Protein AF-A0A0Q1E4W3-F1 (afdb_monomer)

Solvent-accessible surface area (backbone atoms only — not comparable to full-atom values): 12754 Å² total; per-residue (Å²): 128,84,78,74,52,60,48,78,74,34,59,32,46,32,46,51,49,52,46,39,33,29,54,51,50,17,41,62,52,30,72,69,39,53,69,59,52,50,59,73,72,44,50,77,66,53,50,51,51,53,59,48,51,59,64,36,67,68,52,47,48,50,54,30,71,54,40,41,35,47,44,54,44,49,50,53,42,50,41,68,75,41,67,52,49,61,46,22,78,73,31,70,71,46,34,53,51,48,50,52,48,34,30,52,55,19,30,51,39,26,37,43,70,70,72,47,84,77,87,62,56,45,68,56,31,48,51,36,40,53,49,36,54,53,23,53,64,51,43,41,46,53,12,51,53,39,39,70,47,93,65,66,94,56,51,76,58,62,59,70,65,68,72,92,66,83,71,54,71,61,55,30,37,26,51,22,10,48,50,51,26,54,54,49,54,67,60,44,54,60,51,53,53,52,40,50,55,50,25,54,58,33,41,56,50,53,51,55,50,51,52,50,55,48,52,52,50,50,58,48,51,72,67,53,68,54,70,78,82,72,49,91,72,80,90,129

Sequence (236 aa):
MPRPTAAHALFSAYIVQVLGLFMITPVLLACGRPVELVRSVASDRLRRIGGRLTRVRLLRGAVSPIVGALLVPVVTPLVVFTGISGASLRSEPIYHALQVALLALGFLVAVPLIEGSAQVTGIAAAAALFIGFLALLLDSLPGGVLTFRTHLLAPVRYLALHRSWGPSPLTDQHTAGAILWSVGEVADLPFVAVLMVRWMRVDEREAREADRLLDEAEGGATRMRPWWETDPRPPR

Mean predicted aligned error: 9.87 Å

pLDDT: mean 81.03, std 11.83, range [45.28, 95.81]

Structure (mmCIF, N/CA/C/O backbone):
data_AF-A0A0Q1E4W3-F1
#
_entry.id   AF-A0A0Q1E4W3-F1
#
loop_
_atom_site.group_PDB
_atom_site.id
_atom_site.type_symbol
_atom_site.lab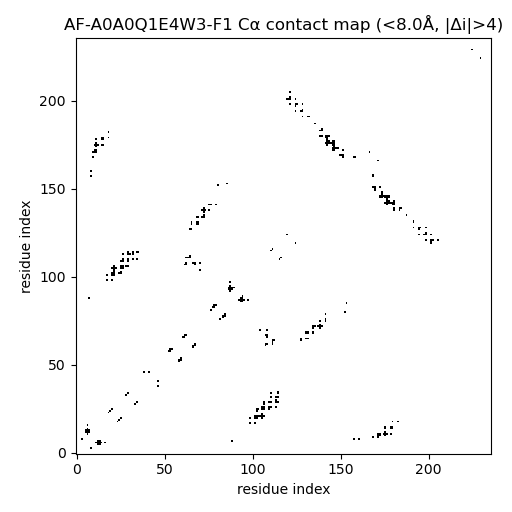el_atom_id
_atom_site.label_alt_id
_atom_site.label_comp_id
_atom_site.label_asym_id
_atom_site.label_entity_id
_atom_site.label_seq_id
_atom_site.pdbx_PDB_ins_code
_atom_site.Cartn_x
_atom_site.Cartn_y
_atom_site.Cartn_z
_atom_site.occupancy
_atom_site.B_iso_or_equiv
_atom_site.auth_seq_id
_atom_site.auth_comp_id
_atom_site.auth_asym_id
_atom_site.auth_atom_id
_atom_site.pdbx_PDB_model_num
ATOM 1 N N . MET A 1 1 ? 10.836 -18.957 -28.246 1.00 45.28 1 MET A N 1
ATOM 2 C CA . MET A 1 1 ? 10.882 -18.196 -26.978 1.00 45.28 1 MET A CA 1
ATOM 3 C C . MET A 1 1 ? 9.458 -17.871 -26.557 1.00 45.28 1 MET A C 1
ATOM 5 O O . MET A 1 1 ? 8.699 -17.457 -27.431 1.00 45.28 1 MET A O 1
ATOM 9 N N . PRO A 1 2 ? 9.067 -18.086 -25.289 1.00 51.12 2 PRO A N 1
ATOM 10 C CA . PRO A 1 2 ? 7.775 -17.613 -24.799 1.00 51.12 2 PRO A CA 1
ATOM 11 C C . PRO A 1 2 ? 7.696 -16.095 -24.990 1.00 51.12 2 PRO A C 1
ATOM 13 O O . PRO A 1 2 ? 8.682 -15.387 -24.778 1.00 51.12 2 PRO A O 1
ATOM 16 N N . ARG A 1 3 ? 6.550 -15.599 -25.468 1.00 60.06 3 ARG A N 1
ATOM 17 C CA . ARG A 1 3 ? 6.345 -14.157 -25.642 1.00 60.06 3 ARG A CA 1
ATOM 18 C C . ARG A 1 3 ? 6.462 -13.490 -24.267 1.00 60.06 3 ARG A C 1
ATOM 20 O O . ARG A 1 3 ? 5.822 -13.981 -23.336 1.00 60.06 3 ARG A O 1
ATOM 27 N N . PRO A 1 4 ? 7.248 -12.410 -24.120 1.00 64.88 4 PRO A N 1
ATOM 28 C CA . PRO A 1 4 ? 7.277 -11.673 -22.866 1.00 64.88 4 PRO A CA 1
ATOM 29 C C . PRO A 1 4 ? 5.852 -11.224 -22.537 1.00 64.88 4 PRO A C 1
ATOM 31 O O . PRO A 1 4 ? 5.136 -10.715 -23.403 1.00 64.88 4 PRO A O 1
ATOM 34 N N . THR A 1 5 ? 5.426 -11.451 -21.296 1.00 77.81 5 THR A N 1
ATOM 35 C CA . THR A 1 5 ? 4.146 -10.937 -20.802 1.00 77.81 5 THR A CA 1
ATOM 36 C C . THR A 1 5 ? 4.141 -9.411 -20.904 1.00 77.81 5 THR A C 1
ATOM 38 O O . THR A 1 5 ? 5.199 -8.775 -20.911 1.00 77.81 5 THR A O 1
ATOM 41 N N . ALA A 1 6 ? 2.957 -8.794 -20.972 1.00 78.19 6 ALA A N 1
ATOM 42 C CA . ALA A 1 6 ? 2.848 -7.337 -21.079 1.00 78.19 6 ALA A CA 1
ATOM 43 C C . ALA A 1 6 ? 3.642 -6.614 -19.971 1.00 78.19 6 ALA A C 1
ATOM 45 O O . ALA A 1 6 ? 4.324 -5.638 -20.259 1.00 78.19 6 ALA A O 1
ATOM 46 N N . ALA A 1 7 ? 3.652 -7.157 -18.748 1.00 77.12 7 ALA A N 1
ATOM 47 C CA . ALA A 1 7 ? 4.421 -6.638 -17.614 1.00 77.12 7 ALA A CA 1
ATOM 48 C C . ALA A 1 7 ? 5.951 -6.738 -17.779 1.00 77.12 7 ALA A C 1
ATOM 50 O O . ALA A 1 7 ? 6.692 -5.989 -17.151 1.00 77.12 7 ALA A O 1
ATOM 51 N N . HIS A 1 8 ? 6.458 -7.643 -18.618 1.00 78.94 8 HIS A N 1
ATOM 52 C CA . HIS A 1 8 ? 7.887 -7.702 -18.937 1.00 78.94 8 HIS A CA 1
ATOM 53 C C . HIS A 1 8 ? 8.287 -6.773 -20.086 1.00 78.94 8 HIS A C 1
ATOM 55 O O . HIS A 1 8 ? 9.476 -6.461 -20.208 1.00 78.94 8 HIS A O 1
ATOM 61 N N . ALA A 1 9 ? 7.315 -6.341 -20.899 1.00 80.81 9 ALA A N 1
ATOM 62 C CA . ALA A 1 9 ? 7.519 -5.517 -22.089 1.00 80.81 9 ALA A CA 1
ATOM 63 C C . ALA A 1 9 ? 7.240 -4.020 -21.864 1.00 80.81 9 ALA A C 1
ATOM 65 O O . ALA A 1 9 ? 7.953 -3.181 -22.417 1.00 80.81 9 ALA A O 1
ATOM 66 N N . LEU A 1 10 ? 6.227 -3.694 -21.058 1.00 87.06 10 LEU A N 1
ATOM 67 C CA . LEU A 1 10 ? 5.796 -2.335 -20.738 1.00 87.06 10 LEU A CA 1
ATOM 68 C C . LEU A 1 10 ? 5.901 -2.097 -19.231 1.00 87.06 10 LEU A C 1
ATOM 70 O O . LEU A 1 10 ? 5.404 -2.880 -18.418 1.00 87.06 10 LEU A O 1
ATOM 74 N N . PHE A 1 11 ? 6.525 -0.986 -18.860 1.00 88.94 11 PHE A N 1
ATOM 75 C CA . PHE A 1 11 ? 6.635 -0.564 -17.475 1.00 88.94 11 PHE A CA 1
ATOM 76 C C . PHE A 1 11 ? 5.281 -0.154 -16.897 1.00 88.94 11 PHE A C 1
ATOM 78 O O . PHE A 1 11 ? 5.001 -0.455 -15.740 1.00 88.94 11 PHE A O 1
ATOM 85 N N . SER A 1 12 ? 4.407 0.449 -17.705 1.00 91.38 12 SER A N 1
ATOM 86 C CA . SER A 1 12 ? 3.024 0.737 -17.304 1.00 91.38 12 SER A CA 1
ATOM 87 C C . SER A 1 12 ? 2.276 -0.533 -16.891 1.00 91.38 12 SER A C 1
ATOM 89 O O . SER A 1 12 ? 1.681 -0.577 -15.816 1.00 91.38 12 SER A O 1
ATOM 91 N N . ALA A 1 13 ? 2.386 -1.609 -17.674 1.00 91.94 13 ALA A N 1
ATOM 92 C CA . ALA A 1 13 ? 1.787 -2.902 -17.345 1.00 91.94 13 ALA A CA 1
ATOM 93 C C . ALA A 1 13 ? 2.400 -3.533 -16.082 1.00 91.94 13 ALA A C 1
ATOM 95 O O . ALA A 1 13 ? 1.678 -4.130 -15.282 1.00 91.94 13 ALA A O 1
ATOM 96 N N . TYR A 1 14 ? 3.713 -3.379 -15.872 1.00 91.00 14 TYR A N 1
ATOM 97 C CA . TYR A 1 14 ? 4.368 -3.807 -14.634 1.00 91.00 14 TYR A CA 1
ATOM 98 C C . TYR A 1 14 ? 3.815 -3.064 -13.412 1.00 91.00 14 TYR A C 1
ATOM 100 O O . TYR A 1 14 ? 3.468 -3.696 -12.417 1.00 91.00 14 TYR A O 1
ATOM 108 N N . ILE A 1 15 ? 3.680 -1.738 -13.492 1.00 92.88 15 ILE A N 1
ATOM 109 C CA . ILE A 1 15 ? 3.112 -0.925 -12.411 1.00 92.88 15 ILE A CA 1
ATOM 110 C C . ILE A 1 15 ? 1.655 -1.303 -12.137 1.00 92.88 15 ILE A C 1
ATOM 112 O O . ILE A 1 15 ? 1.297 -1.498 -10.979 1.00 92.88 15 ILE A O 1
ATOM 116 N N . VAL A 1 16 ? 0.836 -1.501 -13.174 1.00 93.81 16 VAL A N 1
ATOM 117 C CA . VAL A 1 16 ? -0.546 -1.990 -13.014 1.00 93.81 16 VAL A CA 1
ATOM 118 C C . VAL A 1 16 ? -0.575 -3.319 -12.264 1.00 93.81 16 VAL A C 1
ATOM 120 O O . VAL A 1 16 ? -1.400 -3.505 -11.375 1.00 93.81 16 VAL A O 1
ATOM 123 N N . GLN A 1 17 ? 0.336 -4.241 -12.578 1.00 93.81 17 GLN A N 1
ATOM 124 C CA . GLN A 1 17 ? 0.417 -5.517 -11.878 1.00 93.81 17 GLN A CA 1
ATOM 125 C C . GLN A 1 17 ? 0.843 -5.356 -10.414 1.00 93.81 17 GLN A C 1
ATOM 127 O O . GLN A 1 17 ? 0.252 -5.992 -9.541 1.00 93.81 17 GLN A O 1
ATOM 132 N N . VAL A 1 18 ? 1.850 -4.521 -10.141 1.00 92.69 18 VAL A N 1
ATOM 133 C CA . VAL A 1 18 ? 2.303 -4.220 -8.775 1.00 92.69 18 VAL A CA 1
ATOM 134 C C . VAL A 1 18 ? 1.144 -3.662 -7.951 1.00 92.69 18 VAL A C 1
ATOM 136 O O . VAL A 1 18 ? 0.857 -4.190 -6.880 1.00 92.69 18 VAL A O 1
ATOM 139 N N . LEU A 1 19 ? 0.422 -2.671 -8.479 1.00 92.38 19 LEU A N 1
ATOM 140 C CA . LEU A 1 19 ? -0.739 -2.064 -7.823 1.00 92.38 19 LEU A CA 1
ATOM 141 C C . LEU A 1 19 ? -1.903 -3.041 -7.663 1.00 92.38 19 LEU A C 1
ATOM 143 O O . LEU A 1 19 ? -2.515 -3.121 -6.599 1.00 92.38 19 LEU A O 1
ATOM 147 N N . GLY A 1 20 ? -2.184 -3.834 -8.695 1.00 93.50 20 GLY A N 1
ATOM 148 C CA . GLY A 1 20 ? -3.230 -4.848 -8.657 1.00 93.50 20 GLY A CA 1
ATOM 149 C C . GLY A 1 20 ? -2.978 -5.900 -7.578 1.00 93.50 20 GLY A C 1
ATOM 150 O O . GLY A 1 20 ? -3.907 -6.284 -6.869 1.00 93.50 20 GLY A O 1
ATOM 151 N N . LEU A 1 21 ? -1.730 -6.342 -7.408 1.00 93.81 21 LEU A N 1
ATOM 152 C CA . LEU A 1 21 ? -1.355 -7.319 -6.382 1.00 93.81 21 LEU A CA 1
ATOM 153 C C . LEU A 1 21 ? -1.244 -6.712 -4.985 1.00 93.81 21 LEU A C 1
ATOM 155 O O . LEU A 1 21 ? -1.540 -7.401 -4.015 1.00 93.81 21 LEU A O 1
ATOM 159 N N . PHE A 1 22 ? -0.819 -5.456 -4.877 1.00 91.62 22 PHE A N 1
ATOM 160 C CA . PHE A 1 22 ? -0.583 -4.815 -3.588 1.00 91.62 22 PHE A CA 1
ATOM 161 C C . PHE A 1 22 ? -1.831 -4.152 -2.993 1.00 91.62 22 PHE A C 1
ATOM 163 O O . PHE A 1 22 ? -1.971 -4.124 -1.776 1.00 91.62 22 PHE A O 1
ATOM 170 N N . MET A 1 23 ? -2.754 -3.654 -3.820 1.00 88.25 23 MET A N 1
ATOM 171 C CA . MET A 1 23 ? -3.917 -2.890 -3.347 1.00 88.25 23 MET A CA 1
ATOM 172 C C . MET A 1 23 ? -5.247 -3.566 -3.671 1.00 88.25 23 MET A C 1
ATOM 174 O O . MET A 1 23 ? -6.077 -3.753 -2.786 1.00 88.25 23 MET A O 1
ATOM 178 N N . ILE A 1 24 ? -5.456 -3.980 -4.922 1.00 90.44 24 ILE A N 1
ATOM 179 C CA . ILE A 1 24 ? -6.776 -4.452 -5.372 1.00 90.44 24 ILE A CA 1
ATOM 180 C C . ILE A 1 24 ? -7.047 -5.882 -4.891 1.00 90.44 24 ILE A C 1
ATOM 182 O O . ILE A 1 24 ? -8.024 -6.150 -4.193 1.00 90.44 24 ILE A O 1
ATOM 186 N N . THR A 1 25 ? -6.162 -6.812 -5.246 1.00 94.25 25 THR A N 1
ATOM 187 C CA . THR A 1 25 ? -6.312 -8.244 -4.949 1.00 94.25 25 THR A CA 1
ATOM 188 C C . THR A 1 25 ? -6.464 -8.523 -3.450 1.00 94.25 25 THR A C 1
ATOM 190 O O . THR A 1 25 ? -7.379 -9.260 -3.081 1.00 94.25 25 THR A O 1
ATOM 193 N N . PRO A 1 26 ? -5.645 -7.941 -2.554 1.00 91.62 26 PRO A N 1
ATOM 194 C CA . PRO A 1 26 ? -5.757 -8.226 -1.131 1.00 91.62 26 PRO A CA 1
ATOM 195 C C . PRO A 1 26 ? -7.057 -7.719 -0.508 1.00 91.62 26 PRO A C 1
ATOM 197 O O . PRO A 1 26 ? -7.607 -8.404 0.349 1.00 91.62 26 PRO A O 1
ATOM 200 N N . VAL A 1 27 ? -7.569 -6.564 -0.949 1.00 88.31 27 VAL A N 1
ATOM 201 C CA . VAL A 1 27 ? -8.868 -6.031 -0.504 1.00 88.31 27 VAL A CA 1
ATOM 202 C C . VAL A 1 27 ? -9.993 -6.979 -0.908 1.00 88.31 27 VAL A C 1
ATOM 204 O O . VAL A 1 27 ? -10.786 -7.375 -0.056 1.00 88.31 27 VAL A O 1
ATOM 207 N N . LEU A 1 28 ? -10.013 -7.428 -2.167 1.00 91.44 28 LEU A N 1
ATOM 208 C CA . LEU A 1 28 ? -11.004 -8.399 -2.647 1.00 91.44 28 LEU A CA 1
ATOM 209 C C . LEU A 1 28 ? -10.940 -9.724 -1.873 1.00 91.44 28 LEU A C 1
ATOM 211 O O . LEU A 1 28 ? -11.977 -10.283 -1.520 1.00 91.44 28 LEU A O 1
ATOM 215 N N . LEU A 1 29 ? -9.734 -10.211 -1.565 1.00 92.00 29 LEU A N 1
ATOM 216 C CA . LEU A 1 29 ? -9.551 -11.412 -0.748 1.00 92.00 29 LEU A CA 1
ATOM 217 C C . LEU A 1 29 ? -10.032 -11.206 0.693 1.00 92.00 29 LEU A C 1
ATOM 219 O O . LEU A 1 29 ? -10.691 -12.082 1.248 1.00 92.00 29 LEU A O 1
ATOM 223 N N . ALA A 1 30 ? -9.733 -10.056 1.296 1.00 88.56 30 ALA A N 1
ATOM 224 C CA . ALA A 1 30 ? -10.147 -9.725 2.655 1.00 88.56 30 ALA A CA 1
ATOM 225 C C . ALA A 1 30 ? -11.671 -9.531 2.780 1.00 88.56 30 ALA A C 1
ATOM 227 O O . ALA A 1 30 ? -12.237 -9.847 3.825 1.00 88.56 30 ALA A O 1
ATOM 228 N N . CYS A 1 31 ? -12.372 -9.116 1.717 1.00 88.69 31 CYS A N 1
ATOM 229 C CA . CYS A 1 31 ? -13.842 -9.098 1.687 1.00 88.69 31 CYS A CA 1
ATOM 230 C C . CYS A 1 31 ? -14.466 -10.486 1.903 1.00 88.69 31 CYS A C 1
ATOM 232 O O . CYS A 1 31 ? -15.563 -10.577 2.450 1.00 88.69 31 CYS A O 1
ATOM 234 N N . GLY A 1 32 ? -13.767 -11.568 1.542 1.00 88.81 32 GLY A N 1
ATOM 235 C CA . GLY A 1 32 ? -14.182 -12.942 1.849 1.00 88.81 32 GLY A CA 1
ATOM 236 C C . GLY A 1 32 ? -14.070 -13.322 3.331 1.00 88.81 32 GLY A C 1
ATOM 237 O O . GLY A 1 32 ? -14.363 -14.460 3.690 1.00 88.81 32 GLY A O 1
ATOM 238 N N . ARG A 1 33 ? -13.611 -12.392 4.180 1.00 86.69 33 ARG A N 1
ATOM 239 C CA . ARG A 1 33 ? -13.340 -12.556 5.616 1.00 86.69 33 ARG A CA 1
ATOM 240 C C . ARG A 1 33 ? -12.570 -13.850 5.947 1.00 86.69 33 ARG A C 1
ATOM 242 O O . ARG A 1 33 ? -12.969 -14.612 6.835 1.00 86.69 33 ARG A O 1
ATOM 249 N N . PRO A 1 34 ? -11.484 -14.159 5.211 1.00 85.31 34 PRO A N 1
ATOM 250 C CA . PRO A 1 34 ? -10.777 -15.431 5.323 1.00 85.31 34 PRO A CA 1
ATOM 251 C C . PRO A 1 34 ? -10.175 -15.660 6.711 1.00 85.31 34 PRO A C 1
ATOM 253 O O . PRO A 1 34 ? -10.074 -16.810 7.142 1.00 85.31 34 PRO A O 1
ATOM 256 N N . VAL A 1 35 ? -9.772 -14.606 7.432 1.00 82.25 35 VAL A N 1
ATOM 257 C CA . VAL A 1 35 ? -9.176 -14.778 8.764 1.00 82.25 35 VAL A CA 1
ATOM 258 C C . VAL A 1 35 ? -10.243 -15.187 9.775 1.00 82.25 35 VAL A C 1
ATOM 260 O O . VAL A 1 35 ? -10.003 -16.083 10.589 1.00 82.25 35 VAL A O 1
ATOM 263 N N . GLU A 1 36 ? -11.434 -14.604 9.704 1.00 81.25 36 GLU A N 1
ATOM 264 C CA . GLU A 1 36 ? -12.592 -15.036 10.480 1.00 81.25 36 GLU A CA 1
ATOM 265 C C . GLU A 1 36 ? -13.039 -16.458 10.119 1.00 81.25 36 GLU A C 1
ATOM 267 O O . GLU A 1 36 ? -13.254 -17.270 11.023 1.00 81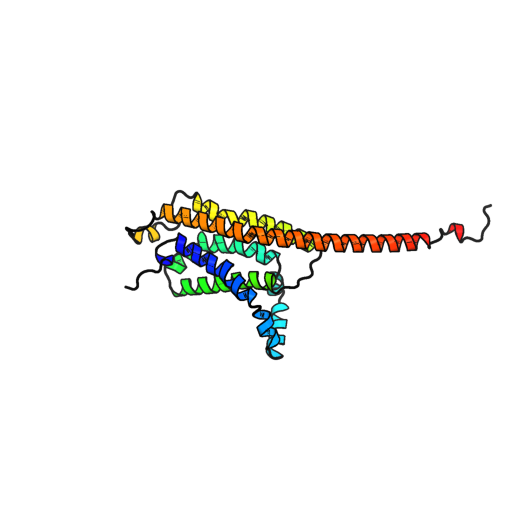.25 36 GLU A O 1
ATOM 272 N N . LEU A 1 37 ? -13.072 -16.807 8.825 1.00 84.25 37 LEU A N 1
ATOM 273 C CA . LEU A 1 37 ? -13.384 -18.166 8.374 1.00 84.25 37 LEU A CA 1
ATOM 274 C C . LEU A 1 37 ? -12.409 -19.178 8.983 1.00 84.25 37 LEU A C 1
ATOM 276 O O . LEU A 1 37 ? -12.837 -20.134 9.630 1.00 84.25 37 LEU A O 1
ATOM 280 N N . VAL A 1 38 ? -11.101 -18.934 8.864 1.00 83.94 38 VAL A N 1
ATOM 281 C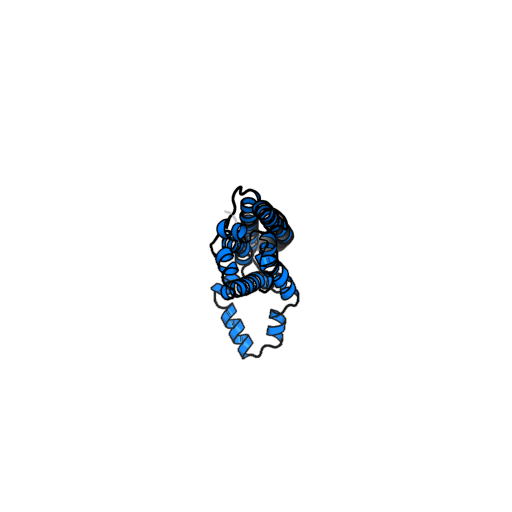 CA . VAL A 1 38 ? -10.068 -19.794 9.460 1.00 83.94 38 VAL A CA 1
ATOM 282 C C . VAL A 1 38 ? -10.239 -19.877 10.974 1.00 83.94 38 VAL A C 1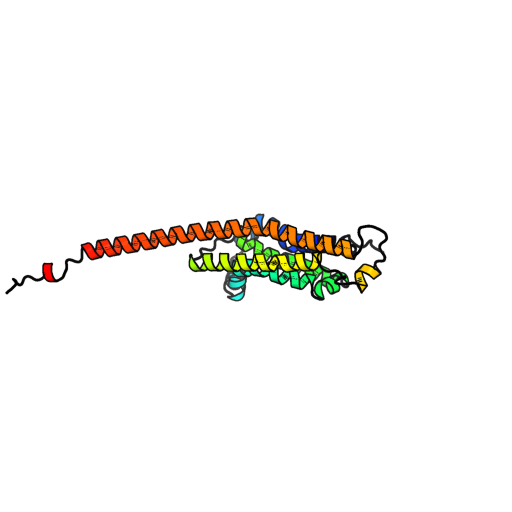
ATOM 284 O O . VAL A 1 38 ? -10.129 -20.965 11.530 1.00 83.94 38 VAL A O 1
ATOM 287 N N . ARG A 1 39 ? -10.551 -18.773 11.665 1.00 78.38 39 ARG A N 1
ATOM 288 C CA . ARG A 1 39 ? -10.799 -18.783 13.120 1.00 78.38 39 ARG A CA 1
ATOM 289 C C . ARG A 1 39 ? -12.029 -19.602 13.512 1.00 78.38 39 ARG A C 1
ATOM 291 O O . ARG A 1 39 ? -11.995 -20.227 14.574 1.00 78.38 39 ARG A O 1
ATOM 298 N N . SER A 1 40 ? -13.072 -19.612 12.682 1.00 81.25 40 SER A N 1
ATOM 299 C CA . SER A 1 40 ? -14.309 -20.359 12.937 1.00 81.25 40 SER A CA 1
ATOM 300 C C . SER A 1 40 ? -14.101 -21.878 12.879 1.00 81.25 40 SER A C 1
ATOM 302 O O . SER A 1 40 ? -14.654 -22.601 13.705 1.00 81.25 40 SER A O 1
ATOM 304 N N . VAL A 1 41 ? -13.229 -22.355 11.980 1.00 85.38 41 VAL A N 1
ATOM 305 C CA . VAL A 1 41 ? -12.915 -23.788 11.808 1.00 85.38 41 VAL A CA 1
ATOM 306 C C . VAL A 1 41 ? -11.616 -24.225 12.498 1.00 85.38 41 VAL A C 1
ATOM 308 O O . VAL A 1 41 ? -11.307 -25.415 12.557 1.00 85.38 41 VAL A O 1
ATOM 311 N N . ALA A 1 42 ? -10.826 -23.285 13.026 1.00 80.19 42 ALA A N 1
ATOM 312 C CA . ALA A 1 42 ? -9.542 -23.578 13.650 1.00 80.19 42 ALA A CA 1
ATOM 313 C C . ALA A 1 42 ? -9.701 -24.428 14.917 1.00 80.19 42 ALA A C 1
ATOM 315 O O . ALA A 1 42 ? -10.402 -24.061 15.861 1.00 80.19 42 ALA A O 1
ATOM 316 N N . SER A 1 43 ? -8.939 -25.521 14.982 1.00 77.19 43 SER A N 1
ATOM 317 C CA . SER A 1 43 ? -8.764 -26.307 16.204 1.00 77.19 43 SER A CA 1
ATOM 318 C C . SER A 1 43 ? -8.112 -25.482 17.324 1.00 77.19 43 SER A C 1
ATOM 320 O O . SER A 1 43 ? -7.418 -24.489 17.078 1.00 77.19 43 SER A O 1
ATOM 322 N N . ASP A 1 44 ? -8.243 -25.925 18.578 1.00 74.12 44 ASP A N 1
ATOM 323 C CA . ASP A 1 44 ? -7.679 -25.224 19.747 1.00 74.12 44 ASP A CA 1
ATOM 324 C C . ASP A 1 44 ? -6.157 -25.043 19.693 1.00 74.12 44 ASP A C 1
ATOM 326 O O . ASP A 1 44 ? -5.589 -24.178 20.367 1.00 74.12 44 ASP A O 1
ATOM 330 N N . ARG A 1 45 ? -5.463 -25.850 18.884 1.00 69.81 45 ARG A N 1
ATOM 331 C CA . ARG A 1 45 ? -4.030 -25.688 18.616 1.00 69.81 45 ARG A CA 1
ATOM 332 C C . ARG A 1 45 ? -3.772 -24.502 17.680 1.00 69.81 45 ARG A C 1
ATOM 334 O O . ARG A 1 45 ? -2.922 -23.674 18.003 1.00 69.81 45 ARG A O 1
ATOM 341 N N . LEU A 1 46 ? -4.522 -24.371 16.581 1.00 65.69 46 LEU A N 1
ATOM 342 C CA . LEU A 1 46 ? -4.404 -23.227 15.669 1.00 65.69 46 LEU A CA 1
ATOM 343 C C . LEU A 1 46 ? -4.838 -21.920 16.342 1.00 65.69 46 LEU A C 1
ATOM 345 O O . LEU A 1 46 ? -4.143 -20.916 16.202 1.00 65.69 46 LEU A O 1
ATOM 349 N N . ARG A 1 47 ? -5.911 -21.937 17.146 1.00 66.94 47 ARG A N 1
ATOM 350 C CA . ARG A 1 47 ? -6.326 -20.767 17.944 1.00 66.94 47 ARG A CA 1
ATOM 351 C C . ARG A 1 47 ? -5.230 -20.302 18.905 1.00 66.94 47 ARG A C 1
ATOM 353 O O . ARG A 1 47 ? -4.980 -19.103 19.016 1.00 66.94 47 ARG A O 1
ATOM 360 N N . ARG A 1 48 ? -4.514 -21.231 19.554 1.00 62.78 48 ARG A N 1
ATOM 361 C CA . ARG A 1 48 ? -3.378 -20.904 20.438 1.00 62.78 48 ARG A CA 1
ATOM 362 C C . ARG A 1 48 ? -2.166 -20.352 19.691 1.00 62.78 48 ARG A C 1
ATOM 364 O O . ARG A 1 48 ? -1.527 -19.436 20.204 1.00 62.78 48 ARG A O 1
ATOM 371 N N . ILE A 1 49 ? -1.849 -20.880 18.508 1.00 65.12 49 ILE A N 1
ATOM 372 C CA . ILE A 1 49 ? -0.751 -20.372 17.669 1.00 65.12 49 ILE A CA 1
ATOM 373 C C . ILE A 1 49 ? -1.096 -18.972 17.147 1.00 65.12 49 ILE A C 1
ATOM 375 O O . ILE A 1 49 ? -0.312 -18.044 17.340 1.00 65.12 49 ILE A O 1
ATOM 379 N N . GLY A 1 50 ? -2.301 -18.787 16.601 1.00 61.44 50 GLY A N 1
ATOM 380 C CA . GLY A 1 50 ? -2.801 -17.485 16.155 1.00 61.44 50 GLY A CA 1
ATOM 381 C C . GLY A 1 50 ? -2.827 -16.453 17.284 1.00 61.44 50 GLY A C 1
ATOM 382 O O . GLY A 1 50 ? -2.330 -15.345 17.110 1.00 61.44 50 GLY A O 1
ATOM 383 N N . GLY A 1 51 ? -3.300 -16.841 18.474 1.00 61.00 51 GLY A N 1
ATOM 384 C CA . GLY A 1 51 ? -3.307 -16.002 19.678 1.00 61.00 51 GLY A CA 1
ATOM 385 C C . GLY A 1 51 ? -1.929 -15.754 20.314 1.00 61.00 51 GLY A C 1
ATOM 386 O O . GLY A 1 51 ? -1.799 -14.878 21.173 1.00 61.00 51 GLY A O 1
ATOM 387 N N . ARG A 1 52 ? -0.894 -16.526 19.952 1.00 59.25 52 ARG A N 1
ATOM 388 C CA . ARG A 1 52 ? 0.509 -16.235 20.301 1.00 59.25 52 ARG A CA 1
ATOM 389 C C . ARG A 1 52 ? 1.123 -15.256 19.310 1.00 59.25 52 ARG A C 1
ATOM 391 O O . ARG A 1 52 ? 1.782 -14.320 19.744 1.00 59.25 52 ARG A O 1
ATOM 398 N N . LEU A 1 53 ? 0.858 -15.434 18.017 1.00 55.84 53 LEU A N 1
ATOM 399 C CA . LEU A 1 53 ? 1.316 -14.540 16.951 1.00 55.84 53 LEU A CA 1
ATOM 400 C C . LEU A 1 53 ? 0.768 -13.118 17.132 1.00 55.84 53 LEU A C 1
ATOM 402 O O . LEU A 1 53 ? 1.542 -12.169 17.146 1.00 55.84 53 LEU A O 1
ATOM 406 N N . THR A 1 54 ? -0.526 -12.947 17.410 1.00 57.53 54 THR A N 1
ATOM 407 C CA . THR A 1 54 ? -1.103 -11.618 17.710 1.00 57.53 54 THR A CA 1
ATOM 408 C C . THR A 1 54 ? -0.629 -11.010 19.033 1.00 57.53 54 THR A C 1
ATOM 410 O O . THR A 1 54 ? -0.764 -9.804 19.238 1.00 57.53 54 THR A O 1
ATOM 413 N N . ARG A 1 55 ? -0.045 -11.813 19.935 1.00 53.44 55 ARG A N 1
ATOM 414 C CA . ARG A 1 55 ? 0.583 -11.331 21.176 1.00 53.44 55 ARG A CA 1
ATOM 415 C C . ARG A 1 55 ? 1.989 -10.771 20.963 1.00 53.44 55 ARG A C 1
ATOM 417 O O . ARG A 1 55 ? 2.484 -10.060 21.836 1.00 53.44 55 ARG A O 1
ATOM 424 N N . VAL A 1 56 ? 2.627 -11.048 19.825 1.00 54.75 56 VAL A N 1
ATOM 425 C CA . VAL A 1 56 ? 3.921 -10.455 19.483 1.00 54.75 56 VAL A CA 1
ATOM 426 C C . VAL A 1 56 ? 3.704 -8.965 19.212 1.00 54.75 56 VAL A C 1
ATOM 428 O O . VAL A 1 56 ? 2.953 -8.595 18.311 1.00 54.75 56 VAL A O 1
ATOM 431 N N . ARG A 1 57 ? 4.367 -8.096 19.988 1.00 51.03 57 ARG A N 1
ATOM 432 C CA . ARG A 1 57 ? 4.273 -6.625 19.865 1.00 51.03 57 ARG A CA 1
ATOM 433 C C . ARG A 1 57 ? 4.444 -6.134 18.423 1.00 51.03 57 ARG A C 1
ATOM 435 O O . ARG A 1 57 ? 3.742 -5.217 18.017 1.00 51.03 57 ARG A O 1
ATOM 442 N N . LEU A 1 58 ? 5.318 -6.786 17.655 1.00 45.50 58 LEU A N 1
ATOM 443 C CA . LEU A 1 58 ? 5.585 -6.479 16.250 1.00 45.50 58 LEU A CA 1
ATOM 444 C C . LEU A 1 58 ? 4.357 -6.702 15.351 1.00 45.50 58 LEU A C 1
ATOM 446 O O . LEU A 1 58 ? 4.014 -5.835 14.560 1.00 45.50 58 LEU A O 1
ATOM 450 N N . LEU A 1 59 ? 3.650 -7.824 15.523 1.00 51.16 59 LEU A N 1
ATOM 451 C CA . LEU A 1 59 ? 2.431 -8.142 14.767 1.00 51.16 59 LEU A CA 1
ATOM 452 C C . LEU A 1 59 ? 1.239 -7.298 15.228 1.00 51.16 59 LEU A C 1
ATOM 454 O O . LEU A 1 59 ? 0.381 -6.943 14.428 1.00 51.16 59 LEU A O 1
ATOM 458 N N . ARG A 1 60 ? 1.209 -6.915 16.507 1.00 55.78 60 ARG A N 1
ATOM 459 C CA . ARG A 1 60 ? 0.209 -5.989 17.048 1.00 55.78 60 ARG A CA 1
ATOM 460 C C . ARG A 1 60 ? 0.411 -4.557 16.529 1.00 55.78 60 ARG A C 1
ATOM 462 O O . ARG A 1 60 ? -0.567 -3.870 16.262 1.00 55.78 60 ARG A O 1
ATOM 469 N N . GLY A 1 61 ? 1.667 -4.142 16.345 1.00 50.09 61 GLY A N 1
ATOM 470 C CA . GLY A 1 61 ? 2.042 -2.900 15.667 1.00 50.09 61 GLY A CA 1
ATOM 471 C C . GLY A 1 61 ? 1.746 -2.944 14.169 1.00 50.09 61 GLY A C 1
ATOM 472 O O . GLY A 1 61 ? 1.185 -1.991 13.649 1.00 50.09 61 GLY A O 1
ATOM 473 N N . ALA A 1 62 ? 2.019 -4.067 13.499 1.00 49.78 62 ALA A N 1
ATOM 474 C CA . ALA A 1 62 ? 1.748 -4.254 12.071 1.00 49.78 62 ALA A CA 1
ATOM 475 C C . ALA A 1 62 ? 0.255 -4.180 11.699 1.00 49.78 62 ALA A C 1
ATOM 477 O O . ALA A 1 62 ? -0.087 -3.842 10.575 1.00 49.78 62 ALA A O 1
ATOM 478 N N . VAL A 1 63 ? -0.624 -4.464 12.662 1.00 55.62 63 VAL A N 1
ATOM 479 C CA . VAL A 1 63 ? -2.090 -4.375 12.548 1.00 55.62 63 VAL A CA 1
ATOM 480 C C . VAL A 1 63 ? -2.614 -2.984 12.962 1.00 55.62 63 VAL A C 1
ATOM 482 O O . VAL A 1 63 ? -3.815 -2.721 12.920 1.00 55.62 63 VAL A O 1
ATOM 485 N N . SER A 1 64 ? -1.729 -2.065 13.365 1.00 64.88 64 SER A N 1
ATOM 486 C CA . SER A 1 64 ? -2.099 -0.684 13.678 1.00 64.88 64 SER A CA 1
ATOM 487 C C . SER A 1 64 ? -2.491 0.070 12.400 1.00 64.88 64 SER A C 1
ATOM 489 O O . SER A 1 64 ? -1.774 -0.041 11.402 1.00 64.88 64 SER A O 1
ATOM 491 N N . PRO A 1 65 ? -3.544 0.914 12.430 1.00 63.50 65 PRO A N 1
ATOM 492 C CA . PRO A 1 65 ? -3.898 1.808 11.322 1.00 63.50 65 PRO A CA 1
ATOM 493 C C . PRO A 1 65 ? -2.710 2.634 10.805 1.00 63.50 65 PRO A C 1
ATOM 495 O O . PRO A 1 65 ? -2.618 2.917 9.617 1.00 63.50 65 PRO A O 1
ATOM 498 N N . ILE A 1 66 ? -1.771 2.957 11.699 1.00 68.31 66 ILE A N 1
ATOM 499 C CA . ILE A 1 66 ? -0.534 3.688 11.401 1.00 68.31 66 ILE A CA 1
ATOM 500 C C . ILE A 1 66 ? 0.387 2.896 10.469 1.00 68.31 66 ILE A C 1
ATOM 502 O O . ILE A 1 66 ? 0.953 3.462 9.539 1.00 68.31 66 ILE A O 1
ATOM 506 N N . VAL A 1 67 ? 0.554 1.592 10.705 1.00 70.25 67 VAL A N 1
ATOM 507 C CA . VAL A 1 67 ? 1.425 0.771 9.854 1.00 70.25 67 VAL A CA 1
ATOM 508 C C . VAL A 1 67 ? 0.787 0.561 8.492 1.00 70.25 67 VAL A C 1
ATOM 510 O O . VAL A 1 67 ? 1.493 0.654 7.498 1.00 70.25 67 VAL A O 1
ATOM 513 N N . GLY A 1 68 ? -0.534 0.367 8.436 1.00 71.88 68 GLY A N 1
ATOM 514 C CA . GLY A 1 68 ? -1.264 0.323 7.168 1.00 71.88 68 GLY A CA 1
ATOM 515 C C . GLY A 1 68 ? -1.075 1.598 6.345 1.00 71.88 68 GLY A C 1
ATOM 516 O O . GLY A 1 68 ? -0.698 1.513 5.180 1.00 71.88 68 GLY A O 1
ATOM 517 N N . ALA A 1 69 ? -1.239 2.761 6.984 1.00 72.81 69 ALA A N 1
ATOM 518 C CA . ALA A 1 69 ? -1.032 4.060 6.351 1.00 72.81 69 ALA A CA 1
ATOM 519 C C . ALA A 1 69 ? 0.401 4.242 5.828 1.00 72.81 69 ALA A C 1
ATOM 521 O O . ALA A 1 69 ? 0.594 4.746 4.733 1.00 72.81 69 ALA A O 1
ATOM 522 N N . LEU A 1 70 ? 1.418 3.804 6.576 1.00 78.75 70 LEU A N 1
ATOM 523 C CA . LEU A 1 70 ? 2.817 3.968 6.167 1.00 78.75 70 LEU A CA 1
ATOM 524 C C . LEU A 1 70 ? 3.305 2.908 5.173 1.00 78.75 70 LEU A C 1
ATOM 526 O O . LEU A 1 70 ? 4.342 3.106 4.543 1.00 78.75 70 LEU A O 1
ATOM 530 N N . LEU A 1 71 ? 2.613 1.775 5.031 1.00 82.94 71 LEU A N 1
ATOM 531 C CA . LEU A 1 71 ? 3.126 0.671 4.223 1.00 82.94 71 LEU A CA 1
ATOM 532 C C . LEU A 1 71 ? 3.159 1.021 2.735 1.00 82.94 71 LEU A C 1
ATOM 534 O O . LEU A 1 71 ? 4.146 0.725 2.068 1.00 82.94 71 LEU A O 1
ATOM 538 N N . VAL A 1 72 ? 2.112 1.672 2.229 1.00 80.06 72 VAL A N 1
ATOM 539 C CA . VAL A 1 72 ? 2.003 2.069 0.817 1.00 80.06 72 VAL A CA 1
ATOM 540 C C . VAL A 1 72 ? 3.092 3.081 0.416 1.00 80.06 72 VAL A C 1
ATOM 542 O O . VAL A 1 72 ? 3.914 2.722 -0.438 1.00 80.06 72 VAL A O 1
ATOM 545 N N . PRO A 1 73 ? 3.252 4.233 1.106 1.00 83.38 73 PRO A N 1
ATOM 546 C CA . PRO A 1 73 ? 4.285 5.217 0.773 1.00 83.38 73 PRO A CA 1
ATOM 547 C C . PRO A 1 73 ? 5.718 4.723 1.013 1.00 83.38 73 PRO A C 1
ATOM 549 O O . PRO A 1 73 ? 6.664 5.367 0.571 1.00 83.38 73 PRO A O 1
ATOM 552 N N . VAL A 1 74 ? 5.921 3.590 1.696 1.00 88.88 74 VAL A N 1
ATOM 553 C CA . VAL A 1 74 ? 7.246 2.965 1.862 1.00 88.88 74 VAL A CA 1
ATOM 554 C C . VAL A 1 74 ? 7.507 1.908 0.790 1.00 88.88 74 VAL A C 1
ATOM 556 O O . VAL A 1 74 ? 8.568 1.904 0.164 1.00 88.88 74 VAL A O 1
ATOM 559 N N . VAL A 1 75 ? 6.559 0.996 0.564 1.00 89.06 75 VAL A N 1
ATOM 560 C CA . VAL A 1 75 ? 6.729 -0.140 -0.354 1.00 89.06 75 VAL A CA 1
ATOM 561 C C . VAL A 1 75 ? 6.786 0.335 -1.801 1.00 89.06 75 VAL A C 1
ATOM 563 O O . VAL A 1 75 ? 7.646 -0.122 -2.554 1.00 89.06 75 VAL A O 1
ATOM 566 N N . THR A 1 76 ? 5.926 1.276 -2.186 1.00 86.88 76 THR A N 1
ATOM 567 C CA . THR A 1 76 ? 5.859 1.798 -3.554 1.00 86.88 76 THR A CA 1
ATOM 568 C C . THR A 1 76 ? 7.201 2.369 -4.037 1.00 86.88 76 THR A C 1
ATOM 570 O O . THR A 1 76 ? 7.743 1.850 -5.021 1.00 86.88 76 THR A O 1
ATOM 573 N N . PRO A 1 77 ? 7.820 3.368 -3.372 1.00 87.81 77 PRO A N 1
ATOM 574 C CA . PRO A 1 77 ? 9.120 3.876 -3.805 1.00 87.81 77 PRO A CA 1
ATOM 575 C C . PRO A 1 77 ? 10.223 2.825 -3.707 1.00 87.81 77 PRO A C 1
ATOM 577 O O . PRO A 1 77 ? 11.120 2.817 -4.552 1.00 87.81 77 PRO A O 1
ATOM 580 N N . LEU A 1 78 ? 10.158 1.920 -2.722 1.00 90.38 78 LEU A N 1
ATOM 581 C CA . LEU A 1 78 ? 11.129 0.840 -2.592 1.00 90.38 78 LEU A CA 1
ATOM 582 C C . LEU A 1 78 ? 11.095 -0.065 -3.829 1.00 90.38 78 LEU A C 1
ATOM 584 O O . LEU A 1 78 ? 12.136 -0.361 -4.402 1.00 90.38 78 LEU A O 1
ATOM 588 N N . VAL A 1 79 ? 9.921 -0.473 -4.298 1.00 89.19 79 VAL A N 1
ATOM 589 C CA . VAL A 1 79 ? 9.804 -1.322 -5.492 1.00 89.19 79 VAL A CA 1
ATOM 590 C C . VAL A 1 79 ? 10.191 -0.561 -6.761 1.00 89.19 79 VAL A C 1
ATOM 592 O O . VAL A 1 79 ? 10.877 -1.119 -7.620 1.00 89.19 79 VAL A O 1
ATOM 595 N N . VAL A 1 80 ? 9.766 0.700 -6.882 1.00 87.38 80 VAL A N 1
ATOM 596 C CA . VAL A 1 80 ? 9.904 1.493 -8.113 1.00 87.38 80 VAL A CA 1
ATOM 597 C C . VAL A 1 80 ? 11.319 2.035 -8.306 1.00 87.38 80 VAL A C 1
ATOM 599 O O . VAL A 1 80 ? 11.883 1.857 -9.384 1.00 87.38 80 VAL A O 1
ATOM 602 N N . PHE A 1 81 ? 11.901 2.689 -7.297 1.00 86.94 81 PHE A N 1
ATOM 603 C CA . PHE A 1 81 ? 13.158 3.435 -7.447 1.00 86.94 81 PHE A CA 1
ATOM 604 C C . PHE A 1 81 ? 14.409 2.660 -7.052 1.00 86.94 81 PHE A C 1
ATOM 606 O O . PHE A 1 81 ? 15.514 3.099 -7.370 1.00 86.94 81 PHE A O 1
ATOM 613 N N . THR A 1 82 ? 14.271 1.526 -6.369 1.00 87.69 82 THR A N 1
ATOM 614 C CA . THR A 1 82 ? 15.433 0.690 -6.049 1.00 87.69 82 THR A CA 1
ATOM 615 C C . THR A 1 82 ? 15.703 -0.345 -7.138 1.00 87.69 82 THR A C 1
ATOM 617 O O . THR A 1 82 ? 14.972 -0.484 -8.119 1.00 87.69 82 THR A O 1
ATOM 620 N N . GLY A 1 83 ? 16.757 -1.139 -6.942 1.00 85.06 83 GLY A N 1
ATOM 621 C CA . GLY A 1 83 ? 17.087 -2.256 -7.820 1.00 85.06 83 GLY A CA 1
ATOM 622 C C . GLY A 1 83 ? 16.065 -3.401 -7.828 1.00 85.06 83 GLY A C 1
ATOM 623 O O . GLY A 1 83 ? 16.243 -4.314 -8.633 1.00 85.06 83 GLY A O 1
ATOM 624 N N . ILE A 1 84 ? 15.023 -3.383 -6.983 1.00 87.62 84 ILE A N 1
ATOM 625 C CA . ILE A 1 84 ? 14.042 -4.477 -6.856 1.00 87.62 84 ILE A CA 1
ATOM 626 C C . ILE A 1 84 ? 13.292 -4.721 -8.165 1.00 87.62 84 ILE A C 1
ATOM 628 O O . ILE A 1 84 ? 13.274 -5.856 -8.632 1.00 87.62 84 ILE A O 1
ATOM 632 N N . SER A 1 85 ? 12.721 -3.687 -8.791 1.00 85.62 85 SER A N 1
ATOM 633 C CA . SER A 1 85 ? 12.022 -3.828 -10.080 1.00 85.62 85 SER A CA 1
ATOM 634 C C . SER A 1 85 ? 12.951 -4.327 -11.189 1.00 85.62 85 SER A C 1
ATOM 636 O O . SER A 1 85 ? 12.599 -5.196 -11.983 1.00 85.62 85 SER A O 1
ATOM 638 N N . GLY A 1 86 ? 14.188 -3.829 -11.224 1.00 85.75 86 GLY A N 1
ATOM 639 C CA . GLY A 1 86 ? 15.197 -4.310 -12.161 1.00 85.75 86 GLY A CA 1
ATOM 640 C C . GLY A 1 86 ? 15.577 -5.775 -11.919 1.00 85.75 86 GLY A C 1
ATOM 641 O O . GLY A 1 86 ? 15.778 -6.516 -12.879 1.00 85.75 86 GLY A O 1
ATOM 642 N N . ALA A 1 87 ? 15.691 -6.194 -10.657 1.00 86.62 87 ALA A N 1
ATOM 643 C CA . ALA A 1 87 ? 16.056 -7.552 -10.269 1.00 86.62 87 ALA A CA 1
ATOM 644 C C . ALA A 1 87 ? 14.918 -8.552 -10.507 1.00 86.62 87 ALA A C 1
ATOM 646 O O . ALA A 1 87 ? 15.176 -9.618 -11.065 1.00 86.62 87 ALA A O 1
ATOM 647 N N . SER A 1 88 ? 13.679 -8.191 -10.155 1.00 87.88 88 SER A N 1
ATOM 648 C CA . SER A 1 88 ? 12.485 -9.010 -10.389 1.00 87.88 88 SER A CA 1
ATOM 649 C C . SER A 1 88 ? 12.344 -9.315 -11.871 1.00 87.88 88 SER A C 1
ATOM 651 O O . SER A 1 88 ? 12.254 -10.461 -12.284 1.00 87.88 88 SER A O 1
ATOM 653 N N . LEU A 1 89 ? 12.490 -8.301 -12.711 1.00 84.88 89 LEU A N 1
ATOM 654 C CA . LEU A 1 89 ? 12.349 -8.460 -14.143 1.00 84.88 89 LEU A CA 1
ATOM 655 C C . LEU A 1 89 ? 13.520 -9.204 -14.827 1.00 84.88 89 LEU A C 1
ATOM 657 O O . LEU A 1 89 ? 13.421 -9.529 -16.014 1.00 84.88 89 LEU A O 1
ATOM 661 N N . ARG A 1 90 ? 14.648 -9.427 -14.138 1.00 86.50 90 ARG A N 1
ATOM 662 C CA . ARG A 1 90 ? 15.796 -10.217 -14.634 1.00 86.50 90 ARG A CA 1
ATOM 663 C C . ARG A 1 90 ? 15.788 -11.667 -14.147 1.00 86.50 90 ARG A C 1
ATOM 665 O O . ARG A 1 90 ? 16.523 -12.476 -14.702 1.00 86.50 90 ARG A O 1
ATOM 672 N N . SER A 1 91 ? 15.022 -11.981 -13.106 1.00 88.25 91 SER A N 1
ATOM 673 C CA . SER A 1 91 ? 15.069 -13.269 -12.418 1.00 88.25 91 SER A CA 1
ATOM 674 C C . SER A 1 91 ? 13.665 -13.711 -12.026 1.00 88.25 91 SER A C 1
ATOM 676 O O . SER A 1 91 ? 13.049 -13.108 -11.149 1.00 88.25 91 SER A O 1
ATOM 678 N N . GLU A 1 92 ? 13.188 -14.795 -12.639 1.00 88.50 92 GLU A N 1
ATOM 679 C CA . GLU A 1 92 ? 11.871 -15.388 -12.357 1.00 88.50 92 GLU A CA 1
ATOM 680 C C . GLU A 1 92 ? 11.630 -15.673 -10.860 1.00 88.50 92 GLU A C 1
ATOM 682 O O . GLU A 1 92 ? 10.590 -15.276 -10.331 1.00 88.50 92 GLU A O 1
ATOM 687 N N . PRO A 1 93 ? 12.589 -16.251 -10.104 1.00 92.94 93 PRO A N 1
ATOM 688 C CA . PRO A 1 93 ? 12.420 -16.416 -8.661 1.00 92.94 93 PRO A CA 1
ATOM 689 C C . PRO A 1 93 ? 12.172 -15.097 -7.918 1.00 92.94 93 PRO A C 1
ATOM 691 O O . PRO A 1 93 ? 11.338 -15.047 -7.017 1.00 92.94 93 PRO A O 1
ATOM 694 N N . ILE A 1 94 ? 12.872 -14.020 -8.294 1.00 92.44 94 ILE A N 1
ATOM 695 C CA . ILE A 1 94 ? 12.707 -12.701 -7.663 1.00 92.44 94 ILE A CA 1
ATOM 696 C C . ILE A 1 94 ? 11.370 -12.083 -8.077 1.00 92.44 94 ILE A C 1
ATOM 698 O O . ILE A 1 94 ? 10.711 -11.452 -7.254 1.00 92.44 94 ILE A O 1
ATOM 702 N N . TYR A 1 95 ? 10.948 -12.284 -9.326 1.00 90.81 95 TYR A N 1
ATOM 703 C CA . TYR A 1 95 ? 9.643 -11.855 -9.817 1.00 90.81 95 TYR A CA 1
ATOM 704 C C . TYR A 1 95 ? 8.501 -12.458 -9.001 1.00 90.81 95 TYR A C 1
ATOM 706 O O . TYR A 1 95 ? 7.703 -11.716 -8.427 1.00 90.81 95 TYR A O 1
ATOM 714 N N . HIS A 1 96 ? 8.468 -13.783 -8.858 1.00 93.62 96 HIS A N 1
ATOM 715 C CA . HIS A 1 96 ? 7.438 -14.451 -8.065 1.00 93.62 96 HIS A CA 1
ATOM 716 C C . HIS A 1 96 ? 7.535 -14.125 -6.572 1.00 93.62 96 HIS A C 1
ATOM 718 O O . HIS A 1 96 ? 6.509 -13.888 -5.933 1.00 93.62 96 HIS A O 1
ATOM 724 N N . ALA A 1 97 ? 8.747 -14.040 -6.013 1.00 95.38 97 ALA A N 1
ATOM 725 C CA . ALA A 1 97 ? 8.930 -13.632 -4.622 1.00 95.38 97 ALA A CA 1
ATOM 726 C C . ALA A 1 97 ? 8.369 -12.226 -4.365 1.00 95.38 97 ALA A C 1
ATOM 728 O O . ALA A 1 97 ? 7.688 -12.012 -3.363 1.00 95.38 97 ALA A O 1
ATOM 729 N N . LEU A 1 98 ? 8.594 -11.284 -5.287 1.00 94.50 98 LEU A N 1
ATOM 730 C CA . LEU A 1 98 ? 8.045 -9.935 -5.196 1.00 94.50 98 LEU A CA 1
ATOM 731 C C . LEU A 1 98 ? 6.515 -9.940 -5.282 1.00 94.50 98 LEU A C 1
ATOM 733 O O . LEU A 1 98 ? 5.872 -9.266 -4.487 1.00 94.50 98 LEU A O 1
ATOM 737 N N . GLN A 1 99 ? 5.922 -10.709 -6.197 1.00 94.44 99 GLN A N 1
ATOM 738 C CA . GLN A 1 99 ? 4.462 -10.822 -6.310 1.00 94.44 99 GLN A CA 1
ATOM 739 C C . GLN A 1 99 ? 3.824 -11.342 -5.018 1.00 94.44 99 GLN A C 1
ATOM 741 O O . GLN A 1 99 ? 2.851 -10.767 -4.533 1.00 94.44 99 GLN A O 1
ATOM 746 N N . VAL A 1 100 ? 4.393 -12.406 -4.443 1.00 95.81 100 VAL A N 1
ATOM 747 C CA . VAL A 1 100 ? 3.925 -12.981 -3.176 1.00 95.81 100 VAL A CA 1
ATOM 748 C C . VAL A 1 100 ? 4.113 -11.988 -2.031 1.00 95.81 100 VAL A C 1
ATOM 750 O O . VAL A 1 100 ? 3.205 -11.822 -1.221 1.00 95.81 100 VAL A O 1
ATOM 753 N N . ALA A 1 101 ? 5.255 -11.296 -1.973 1.00 94.56 101 ALA A N 1
ATOM 754 C CA . ALA A 1 101 ? 5.515 -10.282 -0.957 1.00 94.56 101 ALA A CA 1
ATOM 755 C C . ALA A 1 101 ? 4.526 -9.112 -1.050 1.00 94.56 101 ALA A C 1
ATOM 757 O O . ALA A 1 101 ? 3.983 -8.705 -0.029 1.00 94.56 101 ALA A O 1
ATOM 758 N N . LEU A 1 102 ? 4.243 -8.612 -2.257 1.00 94.38 102 LEU A N 1
ATOM 759 C CA . LEU A 1 102 ? 3.260 -7.550 -2.484 1.00 94.38 102 LEU A CA 1
ATOM 760 C C . LEU A 1 102 ? 1.865 -7.986 -2.046 1.00 94.38 102 LEU A C 1
ATOM 762 O O . LEU A 1 102 ? 1.212 -7.268 -1.296 1.00 94.38 102 LEU A O 1
ATOM 766 N N . LEU A 1 103 ? 1.438 -9.186 -2.438 1.00 95.06 103 LEU A N 1
ATOM 767 C CA . LEU A 1 103 ? 0.148 -9.728 -2.023 1.00 95.06 103 LEU A CA 1
ATOM 768 C C . LEU A 1 103 ? 0.061 -9.879 -0.497 1.00 95.06 103 LEU A C 1
ATOM 770 O O . LEU A 1 103 ? -0.935 -9.486 0.106 1.00 95.06 103 LEU A O 1
ATOM 774 N N . ALA A 1 104 ? 1.108 -10.405 0.143 1.00 91.62 104 ALA A N 1
ATOM 775 C CA . ALA A 1 104 ? 1.155 -10.590 1.591 1.00 91.62 104 ALA A CA 1
ATOM 776 C C . ALA A 1 104 ? 1.145 -9.256 2.353 1.00 91.62 104 ALA A C 1
ATOM 778 O O . ALA A 1 104 ? 0.415 -9.116 3.335 1.00 91.62 104 ALA A O 1
ATOM 779 N N . LEU A 1 105 ? 1.924 -8.272 1.895 1.00 90.38 105 LEU A N 1
ATOM 780 C CA . LEU A 1 105 ? 1.962 -6.927 2.469 1.00 90.38 105 LEU A CA 1
ATOM 781 C C . LEU A 1 105 ? 0.617 -6.220 2.296 1.00 90.38 105 LEU A C 1
ATOM 783 O O . LEU A 1 105 ? 0.096 -5.661 3.253 1.00 90.38 105 LEU A O 1
ATOM 787 N N . GLY A 1 106 ? 0.014 -6.301 1.113 1.00 89.50 106 GLY A N 1
ATOM 788 C CA . GLY A 1 106 ? -1.310 -5.740 0.876 1.00 89.50 106 GLY A CA 1
ATOM 789 C C . GLY A 1 106 ? -2.385 -6.398 1.743 1.00 89.50 106 GLY A C 1
ATOM 790 O O . GLY A 1 106 ? -3.248 -5.725 2.301 1.00 89.50 106 GLY A O 1
ATOM 791 N N . PHE A 1 107 ? -2.302 -7.714 1.945 1.00 87.75 107 PHE A N 1
ATOM 792 C CA . PHE A 1 107 ? -3.243 -8.450 2.791 1.00 87.75 107 PHE A CA 1
ATOM 793 C C . PHE A 1 107 ? -3.091 -8.088 4.274 1.00 87.75 107 PHE A C 1
ATOM 795 O O . PHE A 1 107 ? -4.084 -7.992 4.996 1.00 87.75 107 PHE A O 1
ATOM 802 N N . LEU A 1 108 ? -1.859 -7.814 4.712 1.00 84.81 108 LEU A N 1
ATOM 803 C CA . LEU A 1 108 ? -1.560 -7.307 6.051 1.00 84.81 108 LEU A CA 1
ATOM 804 C C . LEU A 1 108 ? -2.239 -5.954 6.324 1.00 84.81 108 LEU A C 1
ATOM 806 O O . LEU A 1 108 ? -2.636 -5.709 7.460 1.00 84.81 108 LEU A O 1
ATOM 810 N N . VAL A 1 109 ? -2.413 -5.114 5.298 1.00 79.88 109 VAL A N 1
ATOM 811 C CA . VAL A 1 109 ? -3.143 -3.836 5.390 1.00 79.88 109 VAL A CA 1
ATOM 812 C C . VAL A 1 109 ? -4.656 -4.036 5.278 1.00 79.88 109 VAL A C 1
ATOM 814 O O . VAL A 1 109 ? -5.417 -3.452 6.050 1.00 79.88 109 VAL A O 1
ATOM 817 N N . ALA A 1 110 ? -5.105 -4.880 4.347 1.00 84.00 110 ALA A N 1
ATOM 818 C CA . ALA A 1 110 ? -6.521 -5.055 4.037 1.00 84.00 110 ALA A CA 1
ATOM 819 C C . ALA A 1 110 ? -7.312 -5.759 5.155 1.00 84.00 110 ALA A C 1
ATOM 821 O O . ALA A 1 110 ? -8.436 -5.361 5.464 1.00 84.00 110 ALA A O 1
ATOM 822 N N . VAL A 1 111 ? -6.739 -6.784 5.798 1.00 82.69 111 VAL A N 1
ATOM 823 C CA . VAL A 1 111 ? -7.445 -7.567 6.831 1.00 82.69 111 VAL A CA 1
ATOM 824 C C . VAL A 1 111 ? -7.847 -6.719 8.046 1.00 82.69 111 VAL A C 1
ATOM 826 O O . VAL A 1 111 ? -9.018 -6.761 8.420 1.00 82.69 111 VAL A O 1
ATOM 829 N N . PRO A 1 112 ? -6.958 -5.928 8.679 1.00 75.50 112 PRO A N 1
ATOM 830 C CA . PRO A 1 112 ? -7.347 -5.061 9.793 1.00 75.50 112 PRO A CA 1
ATOM 831 C C . PRO A 1 112 ? -8.385 -4.004 9.413 1.00 75.50 112 PRO A C 1
ATOM 833 O O . PRO A 1 112 ? -9.168 -3.597 10.267 1.00 75.50 112 PRO A O 1
ATOM 836 N N . LEU A 1 113 ? -8.384 -3.560 8.154 1.00 74.88 113 LEU A N 1
ATOM 837 C CA . LEU A 1 113 ? -9.328 -2.569 7.651 1.00 74.88 113 LEU A CA 1
ATOM 838 C C . LEU A 1 113 ? -10.742 -3.151 7.491 1.00 74.88 113 LEU A C 1
ATOM 840 O O . LEU A 1 113 ? -11.712 -2.475 7.821 1.00 74.88 113 LEU A O 1
ATOM 844 N N . ILE A 1 114 ? -10.856 -4.395 7.013 1.00 78.31 114 ILE A N 1
ATOM 845 C CA . ILE A 1 114 ? -12.143 -5.039 6.693 1.00 78.31 114 ILE A CA 1
ATOM 846 C C . ILE A 1 114 ? -12.682 -5.889 7.852 1.00 78.31 114 ILE A C 1
ATOM 848 O O . ILE A 1 114 ? -13.866 -5.821 8.177 1.00 78.31 114 ILE A O 1
ATOM 852 N N . GLU A 1 115 ? -11.831 -6.701 8.480 1.00 74.56 115 GLU A N 1
ATOM 853 C CA . GLU A 1 115 ? -12.215 -7.636 9.548 1.00 74.56 115 GLU A CA 1
ATOM 854 C C . GLU A 1 115 ? -11.931 -7.085 10.958 1.00 74.56 115 GLU A C 1
ATOM 856 O O . GLU A 1 115 ? -12.388 -7.641 11.959 1.00 74.56 115 GLU A O 1
ATOM 861 N N . GLY A 1 116 ? -11.140 -6.015 11.074 1.00 67.62 116 GLY A N 1
ATOM 862 C CA . GLY A 1 116 ? -10.672 -5.506 12.360 1.00 67.62 116 GLY A CA 1
ATOM 863 C C . GLY A 1 116 ? -11.685 -4.617 13.083 1.00 67.62 116 GLY A C 1
ATOM 864 O O . GLY A 1 116 ? -12.069 -3.555 12.606 1.00 67.62 116 GLY A O 1
ATOM 865 N N . SER A 1 117 ? -12.032 -4.986 14.317 1.00 53.72 117 SER A N 1
ATOM 866 C CA . SER A 1 117 ? -12.830 -4.166 15.238 1.00 53.72 117 SER A CA 1
ATOM 867 C C . SER A 1 117 ? -11.943 -3.523 16.316 1.00 53.72 117 SER A C 1
ATOM 869 O O . SER A 1 117 ? -12.042 -3.851 17.499 1.00 53.72 117 SER A O 1
ATOM 871 N N . ALA A 1 118 ? -11.005 -2.651 15.939 1.00 56.41 118 ALA A N 1
ATOM 872 C CA . ALA A 1 118 ? -10.192 -1.971 16.951 1.00 56.41 118 ALA A CA 1
ATOM 873 C C . ALA A 1 118 ? -10.998 -0.837 17.615 1.00 56.41 118 ALA A C 1
ATOM 875 O O . ALA A 1 118 ? -11.424 0.107 16.949 1.00 56.41 118 ALA A O 1
ATOM 876 N N . GLN A 1 119 ? -11.194 -0.895 18.930 1.00 56.56 119 GLN A N 1
ATOM 877 C CA . GLN A 1 119 ? -11.543 0.300 19.699 1.00 56.56 119 GLN A CA 1
ATOM 878 C C . GLN A 1 119 ? -10.262 1.116 19.887 1.00 56.56 119 GLN A C 1
ATOM 880 O O . GLN A 1 119 ? -9.245 0.584 20.330 1.00 56.56 119 GLN A O 1
ATOM 885 N N . VAL A 1 120 ? -10.290 2.377 19.467 1.00 67.88 120 VAL A N 1
ATOM 886 C CA . VAL A 1 120 ? -9.168 3.317 19.580 1.00 67.88 120 VAL A CA 1
ATOM 887 C C . VAL A 1 120 ? -9.671 4.517 20.362 1.00 67.88 120 VAL A C 1
ATOM 889 O O . VAL A 1 120 ? -10.811 4.925 20.153 1.00 67.88 120 VAL A O 1
ATOM 892 N N . THR A 1 121 ? -8.834 5.047 21.246 1.00 77.94 121 THR A N 1
ATOM 893 C CA . THR A 1 121 ? -9.088 6.311 21.948 1.00 77.94 121 THR A CA 1
ATOM 894 C C . THR A 1 121 ? -9.060 7.484 20.964 1.00 77.94 121 THR A C 1
ATOM 896 O O . THR A 1 121 ? -8.490 7.359 19.874 1.00 77.94 121 THR A O 1
ATOM 899 N N . GLY A 1 122 ? -9.630 8.631 21.332 1.00 77.31 122 GLY A N 1
ATOM 900 C CA . GLY A 1 122 ? -9.715 9.824 20.488 1.00 77.31 122 GLY A CA 1
ATOM 901 C C . GLY A 1 122 ? -8.341 10.332 20.085 1.00 77.31 122 GLY A C 1
ATOM 902 O O . GLY A 1 122 ? -8.097 10.566 18.903 1.00 77.31 122 GLY A O 1
ATOM 903 N N . ILE A 1 123 ? -7.387 10.348 21.022 1.00 80.62 123 ILE A N 1
ATOM 904 C CA . ILE A 1 123 ? -5.979 10.693 20.752 1.00 80.62 123 ILE A CA 1
ATOM 905 C C . ILE A 1 123 ? -5.363 9.749 19.711 1.00 80.62 123 ILE A C 1
ATOM 907 O O . ILE A 1 123 ? -4.677 10.190 18.791 1.00 80.62 123 ILE A O 1
ATOM 911 N N . ALA A 1 124 ? -5.606 8.442 19.827 1.00 78.38 124 ALA A N 1
ATOM 912 C CA . ALA A 1 124 ? -5.062 7.471 18.885 1.00 78.38 124 ALA A CA 1
ATOM 913 C C . ALA A 1 124 ? -5.744 7.557 17.508 1.00 78.38 124 ALA A C 1
ATOM 915 O O . ALA A 1 124 ? -5.083 7.361 16.488 1.00 78.38 124 ALA A O 1
ATOM 916 N N . ALA A 1 125 ? -7.039 7.881 17.465 1.00 77.94 125 ALA A N 1
ATOM 917 C CA . ALA A 1 125 ? -7.765 8.142 16.228 1.00 77.94 125 ALA A CA 1
ATOM 918 C C . ALA A 1 125 ? -7.276 9.431 15.540 1.00 77.94 125 ALA A C 1
ATOM 920 O O . ALA A 1 125 ? -7.032 9.409 14.335 1.00 77.94 125 ALA A O 1
ATOM 921 N N . ALA A 1 126 ? -7.036 10.506 16.297 1.00 81.38 126 ALA A N 1
ATOM 922 C CA . ALA A 1 126 ? -6.469 11.757 15.797 1.00 81.38 126 ALA A CA 1
ATOM 923 C C . ALA A 1 126 ? -5.039 11.565 15.267 1.00 81.38 126 ALA A C 1
ATOM 925 O O . ALA A 1 126 ? -4.714 12.007 14.167 1.00 81.38 126 ALA A O 1
ATOM 926 N N . ALA A 1 127 ? -4.191 10.837 16.002 1.00 82.00 127 ALA A N 1
ATOM 927 C CA . ALA A 1 127 ? -2.842 10.501 15.552 1.00 82.00 127 ALA A CA 1
ATOM 928 C C . ALA A 1 127 ? -2.861 9.641 14.278 1.00 82.00 127 ALA A C 1
ATOM 930 O O . ALA A 1 127 ? -2.082 9.887 13.359 1.00 82.00 127 ALA A O 1
ATOM 931 N N . ALA A 1 128 ? -3.762 8.656 14.192 1.00 79.62 128 ALA A N 1
ATOM 932 C CA . ALA A 1 128 ? -3.932 7.844 12.989 1.00 79.62 128 ALA A CA 1
ATOM 933 C C . ALA A 1 128 ? -4.414 8.676 11.791 1.00 79.62 128 ALA A C 1
ATOM 935 O O . ALA A 1 128 ? -3.930 8.459 10.685 1.00 79.62 128 ALA A O 1
ATOM 936 N N . LEU A 1 129 ? -5.316 9.639 12.007 1.00 83.12 129 LEU A N 1
ATOM 937 C CA . LEU A 1 129 ? -5.760 10.576 10.975 1.00 83.12 129 LEU A CA 1
ATOM 938 C C . LEU A 1 129 ? -4.604 11.464 10.492 1.00 83.12 129 LEU A C 1
ATOM 940 O O . LEU A 1 129 ? -4.389 11.573 9.289 1.00 83.12 129 LEU A O 1
ATOM 944 N N . PHE A 1 130 ? -3.824 12.042 11.410 1.00 86.31 130 PHE A N 1
ATOM 945 C CA . PHE A 1 130 ? -2.667 12.878 11.073 1.00 86.31 130 PHE A CA 1
ATOM 946 C C . PHE A 1 130 ? -1.589 12.098 10.311 1.00 86.31 130 PHE A C 1
ATOM 948 O O . PHE A 1 130 ? -1.100 12.553 9.278 1.00 86.31 130 PHE A O 1
ATOM 955 N N . ILE A 1 131 ? -1.238 10.899 10.788 1.00 84.12 131 ILE A N 1
ATOM 956 C CA . ILE A 1 131 ? -0.261 10.041 10.110 1.00 84.12 131 ILE A CA 1
ATOM 957 C C . ILE A 1 131 ? -0.803 9.565 8.760 1.00 84.12 131 ILE A C 1
ATOM 959 O O . ILE A 1 131 ? -0.051 9.547 7.792 1.00 84.12 131 ILE A O 1
ATOM 963 N N . GLY A 1 132 ? -2.092 9.225 8.676 1.00 82.12 132 GLY A N 1
ATOM 964 C CA . GLY A 1 132 ? -2.763 8.891 7.422 1.00 82.12 132 GLY A CA 1
ATOM 965 C C . GLY A 1 132 ? -2.665 10.025 6.407 1.00 82.12 132 GLY A C 1
ATOM 966 O O . GLY A 1 132 ? -2.260 9.796 5.277 1.00 82.12 132 GLY A O 1
ATOM 967 N N . PHE A 1 133 ? -2.931 11.260 6.830 1.00 85.31 133 PHE A N 1
ATOM 968 C CA . PHE A 1 133 ? -2.784 12.439 5.981 1.00 85.31 133 PHE A CA 1
ATOM 969 C C . PHE A 1 133 ? -1.336 12.659 5.516 1.00 85.31 133 PHE A C 1
ATOM 971 O O . PHE A 1 133 ? -1.099 12.923 4.342 1.00 85.31 133 PHE A O 1
ATOM 978 N N . LEU A 1 134 ? -0.348 12.508 6.404 1.00 87.38 134 LEU A N 1
ATOM 979 C CA . LEU A 1 134 ? 1.061 12.611 6.014 1.00 87.38 134 LEU A CA 1
ATOM 980 C C . LEU A 1 134 ? 1.464 11.500 5.033 1.00 87.38 134 LEU A C 1
ATOM 982 O O . LEU A 1 134 ? 2.210 11.752 4.089 1.00 87.38 134 LEU A O 1
ATOM 986 N N . ALA A 1 135 ? 0.958 10.286 5.245 1.00 85.62 135 ALA A N 1
ATOM 987 C CA . ALA A 1 135 ? 1.158 9.166 4.339 1.00 85.62 135 ALA A CA 1
ATOM 988 C C . ALA A 1 135 ? 0.588 9.452 2.943 1.00 85.62 135 ALA A C 1
ATOM 990 O O . ALA A 1 135 ? 1.300 9.208 1.975 1.00 85.62 135 ALA A O 1
ATOM 991 N N . LEU A 1 136 ? -0.608 10.050 2.845 1.00 86.12 136 LEU A N 1
ATOM 992 C CA . LEU A 1 136 ? -1.185 10.482 1.564 1.00 86.12 136 LEU A CA 1
ATOM 993 C C . LEU A 1 136 ? -0.253 11.420 0.797 1.00 86.12 136 LEU A C 1
ATOM 995 O O . LEU A 1 136 ? 0.021 11.227 -0.385 1.00 86.12 136 LEU A O 1
ATOM 999 N N . LEU A 1 137 ? 0.269 12.440 1.486 1.00 86.75 137 LEU A N 1
ATOM 1000 C CA . LEU A 1 137 ? 1.172 13.405 0.862 1.00 86.75 137 LEU A CA 1
ATOM 1001 C C . LEU A 1 137 ? 2.428 12.714 0.318 1.00 86.75 137 LEU A C 1
ATOM 1003 O O . LEU A 1 137 ? 2.892 13.045 -0.772 1.00 86.75 137 LEU A O 1
ATOM 1007 N N . LEU A 1 138 ? 2.968 11.747 1.063 1.00 87.31 138 LEU A N 1
ATOM 1008 C CA . LEU A 1 138 ? 4.164 11.010 0.664 1.00 87.31 138 LEU A CA 1
ATOM 1009 C C . LEU A 1 138 ? 3.900 9.995 -0.458 1.00 87.31 138 LEU A C 1
ATOM 1011 O O . LEU A 1 138 ? 4.785 9.797 -1.292 1.00 87.31 138 LEU A O 1
ATOM 1015 N N . ASP A 1 139 ? 2.718 9.378 -0.514 1.00 86.56 139 ASP A N 1
ATOM 1016 C CA . ASP A 1 139 ? 2.405 8.320 -1.487 1.00 86.56 139 ASP A CA 1
ATOM 1017 C C . ASP A 1 139 ? 2.244 8.832 -2.926 1.00 86.56 139 ASP A C 1
ATOM 1019 O O . ASP A 1 139 ? 2.537 8.120 -3.887 1.00 86.56 139 ASP A O 1
ATOM 1023 N N . SER A 1 140 ? 1.893 10.107 -3.100 1.00 88.00 140 SER A N 1
ATOM 1024 C CA . SER A 1 140 ? 1.865 10.740 -4.427 1.00 88.00 140 SER A CA 1
ATOM 1025 C C . SER A 1 140 ? 3.263 10.976 -5.028 1.00 88.00 140 SER A C 1
ATOM 1027 O O . SER A 1 140 ? 3.419 11.050 -6.255 1.00 88.00 140 SER A O 1
ATOM 1029 N N . LEU A 1 141 ? 4.312 11.063 -4.194 1.00 90.12 141 LEU A N 1
ATOM 1030 C CA . LEU A 1 141 ? 5.660 11.441 -4.638 1.00 90.12 141 LEU A CA 1
ATOM 1031 C C . LEU A 1 141 ? 6.244 10.467 -5.675 1.00 90.12 141 LEU A C 1
ATOM 1033 O O . LEU A 1 141 ? 6.746 10.942 -6.697 1.00 90.12 141 LEU A O 1
ATOM 1037 N N . PRO A 1 142 ? 6.189 9.130 -5.499 1.00 90.00 142 PRO A N 1
ATOM 1038 C CA . PRO A 1 142 ? 6.654 8.189 -6.511 1.00 90.00 142 PRO A CA 1
ATOM 1039 C C . PRO A 1 142 ? 5.999 8.361 -7.879 1.00 90.00 142 PRO A C 1
ATOM 1041 O O . PRO A 1 142 ? 6.701 8.371 -8.894 1.00 90.00 142 PRO A O 1
ATOM 1044 N N . GLY A 1 143 ? 4.674 8.516 -7.913 1.00 90.75 143 GLY A N 1
ATOM 1045 C CA . GLY A 1 143 ? 3.925 8.708 -9.150 1.00 90.75 143 GLY A CA 1
ATOM 1046 C C . GLY A 1 143 ? 4.305 10.016 -9.841 1.00 90.75 143 GLY A C 1
ATOM 1047 O O . GLY A 1 143 ? 4.653 10.009 -11.025 1.00 90.75 143 GLY A O 1
ATOM 1048 N N . GLY A 1 144 ? 4.351 11.122 -9.092 1.00 92.19 144 GLY A N 1
ATOM 1049 C CA . GLY A 1 144 ? 4.766 12.430 -9.604 1.00 92.19 144 GLY A CA 1
ATOM 1050 C C . GLY A 1 144 ? 6.202 12.428 -10.134 1.00 92.19 144 GLY A C 1
ATOM 1051 O O . GLY A 1 144 ? 6.443 12.810 -11.281 1.00 92.19 144 GLY A O 1
ATOM 1052 N N . VAL A 1 145 ? 7.160 11.917 -9.350 1.00 92.62 145 VAL A N 1
ATOM 1053 C CA . VAL A 1 145 ? 8.56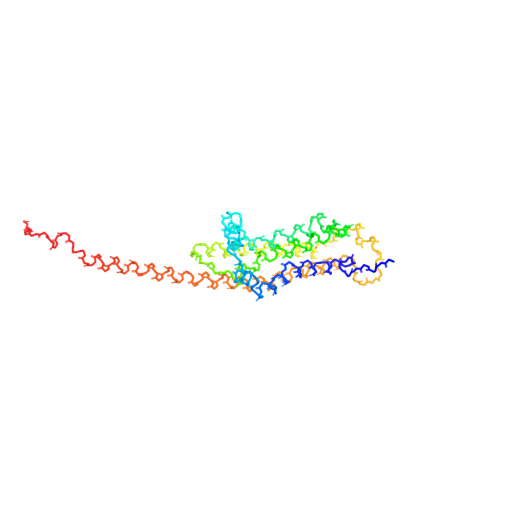9 11.804 -9.767 1.00 92.62 145 VAL A CA 1
ATOM 1054 C C . VAL A 1 145 ? 8.685 10.993 -11.049 1.00 92.62 145 VAL A C 1
ATOM 1056 O O . VAL A 1 145 ? 9.429 11.380 -11.945 1.00 92.62 145 VAL A O 1
ATOM 1059 N N . LEU A 1 146 ? 7.964 9.879 -11.169 1.00 91.75 146 LEU A N 1
ATOM 1060 C CA . LEU A 1 146 ? 8.038 9.033 -12.353 1.00 91.75 146 LEU A CA 1
ATOM 1061 C C . LEU A 1 146 ? 7.406 9.691 -13.590 1.00 91.75 146 LEU A C 1
ATOM 1063 O O . LEU A 1 146 ? 7.943 9.559 -14.692 1.00 91.75 146 LEU A O 1
ATOM 1067 N N . THR A 1 147 ? 6.317 10.433 -13.386 1.00 93.00 147 THR A N 1
ATOM 1068 C CA . THR A 1 147 ? 5.585 11.164 -14.430 1.00 93.00 147 THR A CA 1
ATOM 1069 C C . THR A 1 147 ? 6.404 12.315 -15.003 1.00 93.00 147 THR A C 1
ATOM 1071 O O . THR A 1 147 ? 6.442 12.494 -16.214 1.00 93.00 147 THR A O 1
ATOM 1074 N N . PHE A 1 148 ? 7.093 13.082 -14.156 1.00 92.69 148 PHE A N 1
ATOM 1075 C CA . PHE A 1 148 ? 7.826 14.279 -14.587 1.00 92.69 148 PHE A CA 1
ATOM 1076 C C . PHE A 1 148 ? 9.309 14.030 -14.894 1.00 92.69 148 PHE A C 1
ATOM 1078 O O . PHE A 1 148 ? 10.006 14.926 -15.373 1.00 92.69 148 PHE A O 1
ATOM 1085 N N . ARG A 1 149 ? 9.829 12.822 -14.645 1.00 91.44 149 ARG A N 1
ATOM 1086 C CA . ARG A 1 149 ? 11.233 12.496 -14.927 1.00 91.44 149 ARG A CA 1
ATOM 1087 C C . ARG A 1 149 ? 11.510 12.516 -16.435 1.00 91.44 149 ARG A C 1
ATOM 1089 O O . ARG A 1 149 ? 10.835 11.854 -17.216 1.00 91.44 149 ARG A O 1
ATOM 1096 N N . THR A 1 150 ? 12.571 13.211 -16.840 1.00 89.06 150 THR A N 1
ATOM 1097 C CA . THR A 1 150 ? 12.970 13.381 -18.254 1.00 89.06 150 THR A CA 1
ATOM 1098 C C . THR A 1 150 ? 13.849 12.258 -18.809 1.00 89.06 150 THR A C 1
ATOM 1100 O O . THR A 1 150 ? 14.103 12.202 -20.008 1.00 89.06 150 THR A O 1
ATOM 1103 N N . HIS A 1 151 ? 14.319 11.354 -17.953 1.00 87.06 151 HIS A N 1
ATOM 1104 C CA . HIS A 1 151 ? 15.190 10.238 -18.309 1.00 87.06 151 HIS A CA 1
ATOM 1105 C C . HIS A 1 151 ? 14.622 8.906 -17.808 1.00 87.06 151 HIS A C 1
ATOM 1107 O O . HIS A 1 151 ? 13.849 8.844 -16.847 1.00 87.06 151 HIS A O 1
ATOM 1113 N N . LEU A 1 152 ? 15.018 7.816 -18.465 1.00 84.38 152 LEU A N 1
ATOM 1114 C CA . LEU A 1 152 ? 14.581 6.474 -18.089 1.00 84.38 152 LEU A CA 1
ATOM 1115 C C . LEU A 1 152 ? 15.184 6.056 -16.748 1.00 84.38 152 LEU A C 1
ATOM 1117 O O . LEU A 1 152 ? 16.365 6.279 -16.489 1.00 84.38 152 LEU A O 1
ATOM 1121 N N . LEU A 1 153 ? 14.377 5.395 -15.923 1.00 81.62 153 LEU A N 1
ATOM 1122 C CA . LEU A 1 153 ? 14.804 4.818 -14.651 1.00 81.62 153 LEU A CA 1
ATOM 1123 C C . LEU A 1 153 ? 15.693 3.581 -14.857 1.00 81.62 153 LEU A C 1
ATOM 1125 O O . LEU A 1 153 ? 16.659 3.374 -14.131 1.00 81.62 153 LEU A O 1
ATOM 1129 N N . ALA A 1 154 ? 15.402 2.790 -15.895 1.00 77.50 154 ALA A N 1
ATOM 1130 C CA . ALA A 1 154 ? 16.178 1.613 -16.286 1.00 77.50 154 ALA A CA 1
ATOM 1131 C C . ALA A 1 154 ? 16.469 1.611 -17.805 1.00 77.50 154 ALA A C 1
ATOM 1133 O O . ALA A 1 154 ? 15.919 0.778 -18.536 1.00 77.50 154 ALA A O 1
ATOM 1134 N N . PRO A 1 155 ? 17.323 2.531 -18.302 1.00 74.88 155 PRO A N 1
ATOM 1135 C CA . PRO A 1 155 ? 17.555 2.730 -19.735 1.00 74.88 155 PRO A CA 1
ATOM 1136 C C . PRO A 1 155 ? 18.090 1.470 -20.419 1.00 74.88 155 PRO A C 1
ATOM 1138 O O . PRO A 1 155 ? 17.553 1.060 -21.442 1.00 74.88 155 PRO A O 1
ATOM 1141 N N . VAL A 1 156 ? 19.076 0.800 -19.809 1.00 74.88 156 VAL A N 1
ATOM 1142 C CA . VAL A 1 156 ? 19.709 -0.413 -20.359 1.00 74.88 156 VAL A CA 1
ATOM 1143 C C . VAL A 1 156 ? 18.682 -1.500 -20.671 1.00 74.88 156 VAL A C 1
ATOM 1145 O O . VAL A 1 156 ? 18.795 -2.183 -21.679 1.00 74.88 156 VAL A O 1
ATOM 1148 N N . ARG A 1 157 ? 17.652 -1.652 -19.835 1.00 73.69 157 ARG A N 1
ATOM 1149 C CA . ARG A 1 157 ? 16.637 -2.686 -20.023 1.00 73.69 157 ARG A CA 1
ATOM 1150 C C . ARG A 1 157 ? 15.639 -2.295 -21.106 1.00 73.69 157 ARG A C 1
ATOM 1152 O O . ARG A 1 157 ? 15.507 -3.009 -22.090 1.00 73.69 157 ARG A O 1
ATOM 1159 N N . TYR A 1 158 ? 14.919 -1.189 -20.922 1.00 72.81 158 TYR A N 1
ATOM 1160 C CA . TYR A 1 158 ? 13.792 -0.861 -21.802 1.00 72.81 158 TYR A CA 1
ATOM 1161 C C . TYR A 1 158 ? 14.223 -0.484 -23.219 1.00 72.81 158 TYR A C 1
ATOM 1163 O O . TYR A 1 158 ? 13.453 -0.688 -24.155 1.00 72.81 158 TYR A O 1
ATOM 1171 N N . LEU A 1 159 ? 15.457 -0.003 -23.388 1.00 77.44 159 LEU A N 1
ATOM 1172 C CA . LEU A 1 159 ? 16.040 0.212 -24.709 1.00 77.44 159 LEU A CA 1
ATOM 1173 C C . LEU A 1 159 ? 16.503 -1.107 -25.347 1.00 77.44 159 LEU A C 1
ATOM 1175 O O . LEU A 1 159 ? 16.296 -1.298 -26.541 1.00 77.44 159 LEU A O 1
ATOM 1179 N N . ALA A 1 160 ? 17.030 -2.062 -24.568 1.00 78.31 160 ALA A N 1
ATOM 1180 C CA . ALA A 1 160 ? 17.462 -3.364 -25.089 1.00 78.31 160 ALA A CA 1
ATOM 1181 C C . ALA A 1 160 ? 16.315 -4.233 -25.633 1.00 78.31 160 ALA A C 1
ATOM 1183 O O . ALA A 1 160 ? 16.566 -5.119 -26.451 1.00 78.31 160 ALA A O 1
ATOM 1184 N N . LEU A 1 161 ? 15.062 -3.977 -25.238 1.00 77.12 161 LEU A N 1
ATOM 1185 C CA . LEU A 1 161 ? 13.903 -4.673 -25.806 1.00 77.12 161 LEU A CA 1
ATOM 1186 C C . LEU A 1 161 ? 13.644 -4.332 -27.287 1.00 77.12 161 LEU A C 1
ATOM 1188 O O . LEU A 1 161 ? 12.904 -5.077 -27.924 1.00 77.12 161 LEU A O 1
ATOM 1192 N N . HIS A 1 162 ? 14.210 -3.238 -27.827 1.00 77.94 162 HIS A N 1
ATOM 1193 C CA . HIS A 1 162 ? 14.063 -2.804 -29.230 1.00 77.94 162 HIS A CA 1
ATOM 1194 C C . HIS A 1 162 ? 12.624 -2.913 -29.775 1.00 77.94 162 HIS A C 1
ATOM 1196 O O . HIS A 1 162 ? 12.392 -3.346 -30.905 1.00 77.94 162 HIS A O 1
ATOM 1202 N N . ARG A 1 163 ? 11.626 -2.559 -28.955 1.00 82.50 163 ARG A N 1
ATOM 1203 C CA . ARG A 1 163 ? 10.221 -2.72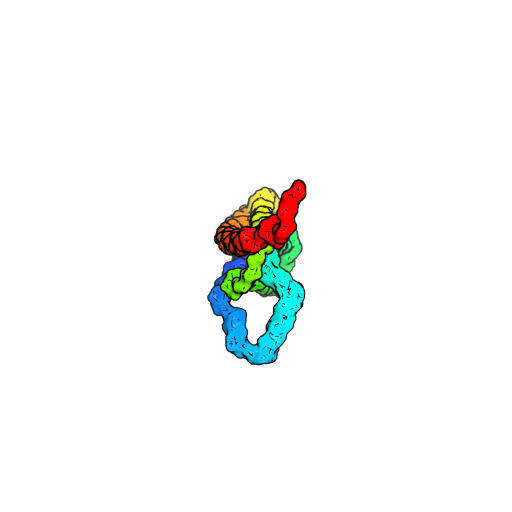0 -29.339 1.00 82.50 163 ARG A CA 1
ATOM 1204 C C . ARG A 1 163 ? 9.835 -1.724 -30.431 1.00 82.50 163 ARG A C 1
ATOM 1206 O O . ARG A 1 163 ? 10.057 -0.527 -30.287 1.00 82.50 163 ARG A O 1
ATOM 1213 N N . SER A 1 164 ? 9.204 -2.228 -31.487 1.00 82.44 164 SER A N 1
ATOM 1214 C CA . SER A 1 164 ? 8.638 -1.430 -32.583 1.00 82.44 164 SER A CA 1
ATOM 1215 C C . SER A 1 164 ? 7.163 -1.069 -32.380 1.00 82.44 164 SER A C 1
ATOM 1217 O O . SER A 1 164 ? 6.578 -0.371 -33.202 1.00 82.44 164 SER A O 1
ATOM 1219 N N . TRP A 1 165 ? 6.546 -1.558 -31.304 1.00 83.75 165 TRP A N 1
ATOM 1220 C CA . TRP A 1 165 ? 5.123 -1.409 -31.013 1.00 83.75 165 TRP A CA 1
ATOM 1221 C C . TRP A 1 165 ? 4.906 -0.738 -29.650 1.00 83.75 165 TRP A C 1
ATOM 1223 O O . TRP A 1 165 ? 5.732 -0.863 -28.738 1.00 83.75 165 TRP A O 1
ATOM 1233 N N . GLY A 1 166 ? 3.771 -0.048 -29.503 1.00 85.56 166 GLY A N 1
ATOM 1234 C CA . GLY A 1 166 ? 3.406 0.697 -28.293 1.00 85.56 166 GLY A CA 1
ATOM 1235 C C . GLY A 1 166 ? 4.085 2.077 -28.171 1.00 85.56 166 GLY A C 1
ATOM 1236 O O . GLY A 1 166 ? 4.771 2.503 -29.097 1.00 85.56 166 GLY A O 1
ATOM 1237 N N . PRO A 1 167 ? 3.912 2.785 -27.034 1.00 88.75 167 PRO A N 1
ATOM 1238 C CA . PRO A 1 167 ? 4.471 4.133 -26.783 1.00 88.75 167 PRO A CA 1
ATOM 1239 C C . PRO A 1 167 ? 6.011 4.172 -26.837 1.00 88.75 167 PRO A C 1
ATOM 1241 O O . PRO A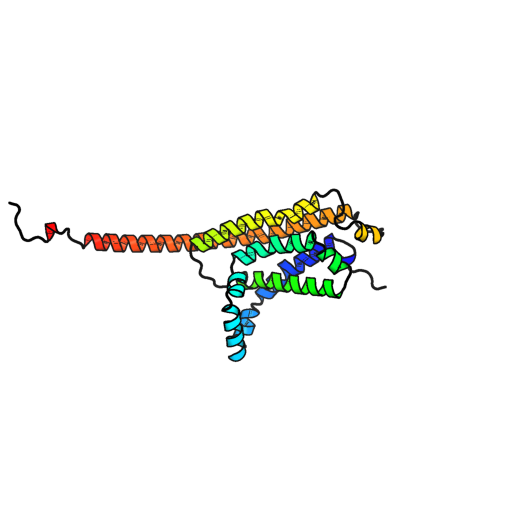 1 167 ? 6.625 3.132 -26.930 1.00 88.75 167 PRO A O 1
ATOM 1244 N N . SER A 1 168 ? 6.721 5.295 -26.720 1.00 90.31 168 SER A N 1
ATOM 1245 C CA . SER A 1 168 ? 8.184 5.204 -26.474 1.00 90.31 168 SER A CA 1
ATOM 1246 C C . SER A 1 168 ? 8.465 4.679 -25.048 1.00 90.31 168 SER A C 1
ATOM 1248 O O . SER A 1 168 ? 7.572 4.772 -24.203 1.00 90.31 168 SER A O 1
ATOM 1250 N N . PRO A 1 169 ? 9.653 4.132 -24.712 1.00 89.50 169 PRO A N 1
ATOM 1251 C CA . PRO A 1 169 ? 9.979 3.755 -23.331 1.00 89.50 169 PRO A CA 1
ATOM 1252 C C . PRO A 1 169 ? 9.802 4.893 -22.319 1.00 89.50 169 PRO A C 1
ATOM 1254 O O . PRO A 1 169 ? 9.378 4.650 -21.194 1.00 89.50 169 PRO A O 1
ATOM 1257 N N . LEU A 1 170 ? 10.101 6.133 -22.720 1.00 91.38 170 LEU A N 1
ATOM 1258 C CA . LEU A 1 170 ? 9.956 7.296 -21.845 1.00 91.38 170 LEU A CA 1
ATOM 1259 C C . LEU A 1 170 ? 8.481 7.658 -21.653 1.00 91.38 170 LEU A C 1
ATOM 1261 O O . LEU A 1 170 ? 8.041 7.863 -20.528 1.00 91.38 170 LEU A O 1
ATOM 1265 N N . THR A 1 171 ? 7.704 7.650 -22.736 1.00 92.69 171 THR A N 1
ATOM 1266 C CA . THR A 1 171 ? 6.252 7.870 -22.679 1.00 92.69 171 THR A CA 1
ATOM 1267 C C . THR A 1 171 ? 5.562 6.803 -21.830 1.00 92.69 171 THR A C 1
ATOM 1269 O O . THR A 1 171 ? 4.715 7.126 -21.008 1.00 92.69 171 THR A O 1
ATOM 1272 N N . ASP A 1 172 ? 5.955 5.537 -21.979 1.00 92.75 172 ASP A N 1
ATOM 1273 C CA . ASP A 1 172 ? 5.440 4.431 -21.169 1.00 92.75 172 ASP A CA 1
ATOM 1274 C C . ASP A 1 172 ? 5.760 4.613 -19.678 1.00 92.75 172 ASP A C 1
ATOM 1276 O O . ASP A 1 172 ? 4.923 4.326 -18.826 1.00 92.75 172 ASP A O 1
ATOM 1280 N N . GLN A 1 173 ? 6.941 5.153 -19.357 1.00 93.31 173 GLN A N 1
ATOM 1281 C CA . GLN A 1 173 ? 7.307 5.515 -17.990 1.00 93.31 173 GLN A CA 1
ATOM 1282 C C . GLN A 1 173 ? 6.426 6.635 -17.431 1.00 93.31 173 GLN A C 1
ATOM 1284 O O . GLN A 1 173 ? 5.981 6.539 -16.289 1.00 93.31 173 GLN A O 1
ATOM 1289 N N . HIS A 1 174 ? 6.140 7.667 -18.225 1.00 95.12 174 HIS A N 1
ATOM 1290 C CA . HIS A 1 174 ? 5.234 8.741 -17.814 1.00 95.12 174 HIS A CA 1
ATOM 1291 C C . HIS A 1 174 ? 3.824 8.217 -17.560 1.00 95.12 174 HIS A C 1
ATOM 1293 O O . HIS A 1 174 ? 3.233 8.530 -16.531 1.00 95.12 174 HIS A O 1
ATOM 1299 N N . THR A 1 175 ? 3.312 7.352 -18.440 1.00 94.94 175 THR A N 1
ATOM 1300 C CA . THR A 1 175 ? 2.025 6.674 -18.238 1.00 94.94 175 THR A CA 1
ATOM 1301 C C . THR A 1 175 ? 2.038 5.815 -16.976 1.00 94.94 175 THR A C 1
ATOM 1303 O O . THR A 1 175 ? 1.087 5.854 -16.203 1.00 94.94 175 THR A O 1
ATOM 1306 N N . ALA A 1 176 ? 3.119 5.074 -16.728 1.00 92.94 176 ALA A N 1
ATOM 1307 C CA . ALA A 1 176 ? 3.276 4.279 -15.516 1.00 92.94 176 ALA A CA 1
ATOM 1308 C C . ALA A 1 176 ? 3.237 5.153 -14.248 1.00 92.94 176 ALA A C 1
ATOM 1310 O O . ALA A 1 176 ? 2.571 4.788 -13.284 1.00 92.94 176 ALA A O 1
ATOM 1311 N N . GLY A 1 177 ? 3.889 6.320 -14.266 1.00 93.75 177 GLY A N 1
ATOM 1312 C CA . GLY A 1 177 ? 3.828 7.305 -13.182 1.00 93.75 177 GLY A CA 1
ATOM 1313 C C . GLY A 1 177 ? 2.429 7.875 -12.963 1.00 93.75 177 GLY A C 1
ATOM 1314 O O . GLY A 1 177 ? 1.967 7.934 -11.826 1.00 93.75 177 GLY A O 1
ATOM 1315 N N . ALA A 1 178 ? 1.728 8.221 -14.044 1.00 94.62 178 ALA A N 1
ATOM 1316 C CA . ALA A 1 178 ? 0.375 8.761 -13.972 1.00 94.62 178 ALA A CA 1
ATOM 1317 C C . ALA A 1 178 ? -0.628 7.727 -13.435 1.00 94.62 178 ALA A C 1
ATOM 1319 O O . ALA A 1 178 ? -1.490 8.070 -12.627 1.00 94.62 178 ALA A O 1
ATOM 1320 N N . ILE A 1 179 ? -0.490 6.458 -13.841 1.00 94.62 179 ILE A N 1
ATOM 1321 C CA . ILE A 1 179 ? -1.271 5.339 -13.296 1.00 94.62 179 ILE A CA 1
ATOM 1322 C C . ILE A 1 179 ? -0.965 5.166 -11.811 1.00 94.62 179 ILE A C 1
ATOM 1324 O O . ILE A 1 179 ? -1.896 5.082 -11.014 1.00 94.62 179 ILE A O 1
ATOM 1328 N N . LEU A 1 180 ? 0.323 5.130 -11.447 1.00 92.00 180 LEU A N 1
ATOM 1329 C CA . LEU A 1 180 ? 0.757 4.968 -10.063 1.00 92.00 180 LEU A CA 1
ATOM 1330 C C . LEU A 1 180 ? 0.130 6.018 -9.154 1.00 92.00 180 LEU A C 1
ATOM 1332 O O . LEU A 1 180 ? -0.435 5.675 -8.123 1.00 92.00 180 LEU A O 1
ATOM 1336 N N . TRP A 1 181 ? 0.179 7.274 -9.588 1.00 92.19 181 TRP A N 1
ATOM 1337 C CA . TRP A 1 181 ? -0.422 8.381 -8.867 1.00 92.19 181 TRP A CA 1
ATOM 1338 C C . TRP A 1 181 ? -1.948 8.252 -8.796 1.00 92.19 181 TRP A C 1
ATOM 1340 O O . TRP A 1 181 ? -2.517 8.214 -7.711 1.00 92.19 181 TRP A O 1
ATOM 1350 N N . SER A 1 182 ? -2.622 8.132 -9.942 1.00 91.56 182 SER A N 1
ATOM 1351 C CA . SER A 1 182 ? -4.090 8.185 -9.997 1.00 91.56 182 SER A CA 1
ATOM 1352 C C . SER A 1 182 ? -4.747 7.059 -9.197 1.00 91.56 182 SER A C 1
ATOM 1354 O O . SER A 1 182 ? -5.787 7.263 -8.579 1.00 91.56 182 SER A O 1
ATOM 1356 N N . VAL A 1 183 ? -4.154 5.862 -9.209 1.00 89.00 183 VAL A N 1
ATOM 1357 C CA . VAL A 1 183 ? -4.669 4.717 -8.449 1.00 89.00 183 VAL A CA 1
ATOM 1358 C C . VAL A 1 183 ? -4.506 4.928 -6.943 1.00 89.00 183 VAL A C 1
ATOM 1360 O O . VAL A 1 183 ? -5.428 4.578 -6.208 1.00 89.00 183 VAL A O 1
ATOM 1363 N N . GLY A 1 184 ? -3.388 5.520 -6.502 1.00 85.75 184 GLY A N 1
ATOM 1364 C CA . GLY A 1 184 ? -3.181 5.903 -5.101 1.00 85.75 184 GLY A CA 1
ATOM 1365 C C . GLY A 1 184 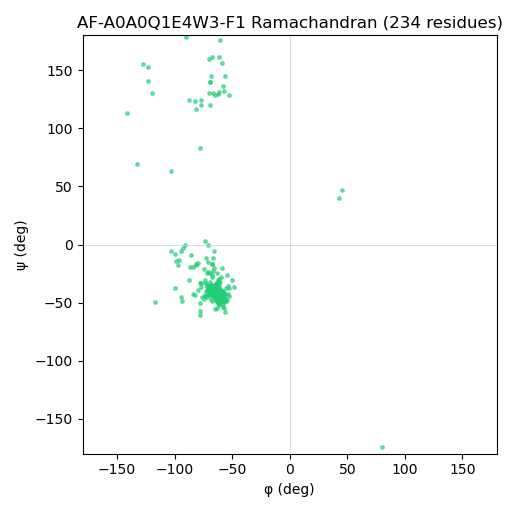? -4.289 6.835 -4.616 1.00 85.75 184 GLY A C 1
ATOM 1366 O O . GLY A 1 184 ? -5.044 6.474 -3.720 1.00 85.75 184 GLY A O 1
ATOM 1367 N N . GLU A 1 185 ? -4.516 7.946 -5.325 1.00 88.25 185 GLU A N 1
ATOM 1368 C CA . GLU A 1 185 ? -5.553 8.934 -4.970 1.00 88.25 185 GLU A CA 1
ATOM 1369 C C . GLU A 1 185 ? -6.960 8.317 -4.880 1.00 88.25 185 GLU A C 1
ATOM 1371 O O . GLU A 1 185 ? -7.733 8.604 -3.964 1.00 88.25 185 GLU A O 1
ATOM 1376 N N . VAL A 1 186 ? -7.305 7.431 -5.821 1.00 88.69 186 VAL A N 1
ATOM 1377 C CA . VAL A 1 186 ? -8.607 6.745 -5.828 1.00 88.69 186 VAL A CA 1
ATOM 1378 C C . VAL A 1 186 ? -8.768 5.816 -4.620 1.00 88.69 186 VAL A C 1
ATOM 1380 O O . VAL A 1 186 ? -9.875 5.695 -4.092 1.00 88.69 186 VAL A O 1
ATOM 1383 N N . ALA A 1 187 ? -7.698 5.154 -4.179 1.00 80.50 187 ALA A N 1
ATOM 1384 C CA . ALA A 1 187 ? -7.726 4.273 -3.013 1.00 80.50 187 ALA A CA 1
ATOM 1385 C C . ALA A 1 187 ? -7.721 5.050 -1.684 1.00 80.50 187 ALA A C 1
ATOM 1387 O O . ALA A 1 187 ? -8.350 4.631 -0.707 1.00 80.50 187 ALA A O 1
ATOM 1388 N N . ASP A 1 188 ? -7.050 6.194 -1.667 1.00 80.38 188 ASP A N 1
ATOM 1389 C CA . ASP A 1 188 ? -6.763 6.986 -0.480 1.00 80.38 188 ASP A CA 1
ATOM 1390 C C . ASP A 1 188 ? -7.938 7.844 -0.006 1.00 80.38 188 ASP A C 1
ATOM 1392 O O . ASP A 1 188 ? -8.203 7.941 1.200 1.00 80.38 188 ASP A O 1
ATOM 1396 N N . LEU A 1 189 ? -8.695 8.429 -0.940 1.00 85.19 189 LEU A N 1
ATOM 1397 C CA . LEU A 1 189 ? -9.839 9.285 -0.612 1.00 85.19 189 LEU A CA 1
ATOM 1398 C C . LEU A 1 189 ? -10.887 8.569 0.270 1.00 85.19 189 LEU A C 1
ATOM 1400 O O . LEU A 1 189 ? -11.266 9.123 1.310 1.00 85.19 189 LEU A O 1
ATOM 1404 N N . PRO A 1 190 ? -11.336 7.335 -0.050 1.00 80.62 190 PRO A N 1
ATOM 1405 C CA . PRO A 1 190 ? -12.224 6.581 0.833 1.00 80.62 190 PRO A CA 1
ATOM 1406 C C . PRO A 1 190 ? -11.596 6.265 2.193 1.00 80.62 190 PRO A C 1
ATOM 1408 O O . PRO A 1 190 ? -12.283 6.311 3.214 1.00 80.62 190 PRO A O 1
ATOM 1411 N N . PHE A 1 191 ? -10.299 5.949 2.229 1.00 77.25 191 PHE A N 1
ATOM 1412 C CA . PHE A 1 191 ? -9.607 5.587 3.464 1.00 77.25 191 PHE A CA 1
ATOM 1413 C C . PHE A 1 191 ? -9.572 6.755 4.456 1.00 77.25 191 PHE A C 1
ATOM 1415 O O . PHE A 1 191 ? -9.945 6.589 5.622 1.00 77.25 191 PHE A O 1
ATOM 1422 N N . VAL A 1 192 ? -9.212 7.957 3.997 1.00 80.31 192 VAL A N 1
ATOM 1423 C CA . VAL A 1 192 ? -9.217 9.151 4.854 1.00 80.31 192 VAL A CA 1
ATOM 1424 C C . VAL A 1 192 ? -10.625 9.550 5.266 1.00 80.31 192 VAL A C 1
ATOM 1426 O O . VAL A 1 192 ? -10.825 9.905 6.429 1.00 80.31 192 VAL A O 1
ATOM 1429 N N . ALA A 1 193 ? -11.622 9.406 4.388 1.00 85.12 193 ALA A N 1
ATOM 1430 C CA . ALA A 1 193 ? -13.016 9.618 4.769 1.00 85.12 193 ALA A CA 1
ATOM 1431 C C . ALA A 1 193 ? -13.436 8.691 5.927 1.00 85.12 193 ALA A C 1
ATOM 1433 O O . ALA A 1 193 ? -14.043 9.142 6.901 1.00 85.12 193 ALA A O 1
ATOM 1434 N N . VAL A 1 194 ? -13.057 7.408 5.877 1.00 79.62 194 VAL A N 1
ATOM 1435 C CA . VAL A 1 194 ? -13.330 6.442 6.955 1.00 79.62 194 VAL A CA 1
ATOM 1436 C C . VAL A 1 194 ? -12.602 6.813 8.249 1.00 79.62 194 VAL A C 1
ATOM 1438 O O . VAL A 1 194 ? -13.216 6.767 9.319 1.00 79.62 194 VAL A O 1
ATOM 1441 N N . LEU A 1 195 ? -11.321 7.191 8.182 1.00 78.88 195 LEU A N 1
ATOM 1442 C CA . LEU A 1 195 ? -10.564 7.621 9.363 1.00 78.88 195 LEU A CA 1
ATOM 1443 C C . LEU A 1 195 ? -11.169 8.870 10.005 1.00 78.88 195 LEU A C 1
ATOM 1445 O O . LEU A 1 195 ? -11.310 8.906 11.226 1.00 78.88 195 LEU A O 1
ATOM 1449 N N . MET A 1 196 ? -11.583 9.844 9.194 1.00 85.06 196 MET A N 1
ATOM 1450 C CA . MET A 1 196 ? -12.233 11.068 9.656 1.00 85.06 196 MET A CA 1
ATOM 1451 C C . MET A 1 196 ? -13.547 10.756 10.378 1.00 85.06 196 MET A C 1
ATOM 1453 O O . MET A 1 196 ? -13.727 11.142 11.531 1.00 85.06 196 MET A O 1
ATOM 1457 N N . VAL A 1 197 ? -14.436 9.974 9.753 1.00 85.31 197 VAL A N 1
ATOM 1458 C CA . VAL A 1 197 ? -15.714 9.568 10.366 1.00 85.31 197 VAL A CA 1
ATOM 1459 C C . VAL A 1 197 ? -15.484 8.788 11.660 1.00 85.31 197 VAL A C 1
ATOM 1461 O O . VAL A 1 197 ? -16.214 8.958 12.637 1.00 85.31 197 VAL A O 1
ATOM 1464 N N . ARG A 1 198 ? -14.472 7.916 11.691 1.00 81.75 198 ARG A N 1
ATOM 1465 C CA . ARG A 1 198 ? -14.125 7.152 12.890 1.00 81.75 198 ARG A CA 1
ATOM 1466 C C . ARG A 1 198 ? -13.627 8.057 14.008 1.00 81.75 198 ARG A C 1
ATOM 1468 O O . ARG A 1 198 ? -14.052 7.857 15.140 1.00 81.75 198 ARG A O 1
ATOM 1475 N N . TRP A 1 199 ? -12.763 9.019 13.699 1.00 85.56 199 TRP A N 1
ATOM 1476 C CA . TRP A 1 199 ? -12.281 9.993 14.671 1.00 85.56 199 TRP A CA 1
ATOM 1477 C C . TRP A 1 199 ? -13.438 10.823 15.234 1.00 85.56 199 TRP A C 1
ATOM 1479 O O . TRP A 1 199 ? -13.626 10.803 16.444 1.00 85.56 199 TRP A O 1
ATOM 1489 N N . MET A 1 200 ? -14.295 11.398 14.381 1.00 87.75 200 MET A N 1
ATOM 1490 C CA . MET A 1 200 ? -15.478 12.159 14.815 1.00 87.75 200 MET A CA 1
ATOM 1491 C C . MET A 1 200 ? -16.380 11.358 15.766 1.00 87.75 200 MET A C 1
ATOM 1493 O O . MET A 1 200 ? -16.850 11.873 16.773 1.00 87.75 200 MET A O 1
ATOM 1497 N N . ARG A 1 201 ? -16.607 10.069 15.476 1.00 87.06 201 ARG A N 1
ATOM 1498 C CA . ARG A 1 201 ? -17.431 9.193 16.328 1.00 87.06 201 ARG A CA 1
ATOM 1499 C C . ARG A 1 201 ? -16.794 8.872 17.674 1.00 87.06 201 ARG A C 1
ATOM 1501 O O . ARG A 1 201 ? -17.522 8.587 18.620 1.00 87.06 201 ARG A O 1
ATOM 1508 N N . VAL A 1 202 ? -15.468 8.782 17.735 1.00 86.00 202 VAL A N 1
ATOM 1509 C CA . VAL A 1 202 ? -14.751 8.529 18.992 1.00 86.00 202 VAL A CA 1
ATOM 1510 C C . VAL A 1 202 ? -14.728 9.802 19.827 1.00 86.00 202 VAL A C 1
ATOM 1512 O O . VAL A 1 202 ? -15.076 9.744 21.000 1.00 86.00 202 VAL A O 1
ATOM 1515 N N . ASP A 1 203 ? -14.425 10.934 19.199 1.00 87.69 203 ASP A N 1
ATOM 1516 C CA . ASP A 1 203 ? -14.395 12.255 19.826 1.00 87.69 203 ASP A CA 1
ATOM 1517 C C . ASP A 1 203 ? -15.751 12.617 20.456 1.00 87.69 203 ASP A C 1
ATOM 1519 O O . ASP A 1 203 ? -15.826 12.933 21.638 1.00 87.69 203 ASP A O 1
ATOM 1523 N N . GLU A 1 204 ? -16.857 12.413 19.729 1.00 88.69 204 GLU A N 1
ATOM 1524 C CA . GLU A 1 204 ? -18.209 12.646 20.255 1.00 88.69 204 GLU A CA 1
ATOM 1525 C C . GLU A 1 204 ? -18.546 11.756 21.466 1.00 88.69 204 GLU A C 1
ATOM 1527 O O . GLU A 1 204 ? -19.274 12.165 22.371 1.00 88.69 204 GLU A O 1
ATOM 1532 N N . ARG A 1 205 ? -18.039 10.518 21.500 1.00 88.31 205 ARG A N 1
ATOM 1533 C CA . ARG A 1 205 ? -18.254 9.613 22.641 1.00 88.31 205 ARG A CA 1
ATOM 1534 C C . ARG A 1 205 ? -17.459 10.060 23.858 1.00 88.31 205 ARG A C 1
ATOM 1536 O O . ARG A 1 205 ? -18.024 10.070 24.946 1.00 88.31 205 ARG A O 1
ATOM 1543 N N . GLU A 1 206 ? -16.193 10.419 23.663 1.00 87.50 206 GLU A N 1
ATOM 1544 C CA . GLU A 1 206 ? -15.316 10.892 24.737 1.00 87.50 206 GLU A CA 1
ATOM 1545 C C . GLU A 1 206 ? -15.813 12.225 25.311 1.00 87.50 206 GLU A C 1
ATOM 1547 O O . GLU A 1 206 ? -15.850 12.374 26.529 1.00 87.50 206 GLU A O 1
ATOM 1552 N N . ALA A 1 207 ? -16.302 13.142 24.469 1.00 87.94 207 ALA A N 1
ATOM 1553 C CA . ALA A 1 207 ? -16.922 14.391 24.912 1.00 87.94 207 ALA A CA 1
ATOM 1554 C C . ALA A 1 207 ? -18.155 14.138 25.798 1.00 87.94 207 ALA A C 1
ATOM 1556 O O . ALA A 1 207 ? -18.240 14.659 26.904 1.00 87.94 207 ALA A O 1
ATOM 1557 N N . ARG A 1 208 ? -19.072 13.256 25.372 1.00 89.75 208 ARG A N 1
ATOM 1558 C CA . ARG A 1 208 ? -20.259 12.894 26.173 1.00 89.75 208 ARG A CA 1
ATOM 1559 C C . ARG A 1 208 ? -19.908 12.204 27.491 1.00 89.75 208 ARG A C 1
ATOM 1561 O O . ARG A 1 208 ? -20.664 12.308 28.452 1.00 89.75 208 ARG A O 1
ATOM 1568 N N . GLU A 1 209 ? -18.830 11.425 27.523 1.00 89.81 209 GLU A N 1
ATOM 1569 C CA . GLU A 1 209 ? -18.348 10.786 28.750 1.00 89.81 209 GLU A CA 1
ATOM 1570 C C . GLU A 1 209 ? -17.744 11.821 29.705 1.00 89.81 209 GLU A C 1
ATOM 1572 O O . GLU A 1 209 ? -18.060 11.800 30.893 1.00 89.81 209 GLU A O 1
ATOM 1577 N N . ALA A 1 210 ? -16.962 12.769 29.184 1.00 88.38 210 ALA A N 1
ATOM 1578 C CA . ALA A 1 210 ? -16.431 13.884 29.958 1.00 88.38 210 ALA A CA 1
ATOM 1579 C C . ALA A 1 210 ? -17.549 14.767 30.540 1.00 88.38 210 ALA A C 1
ATOM 1581 O O . ALA A 1 210 ? -17.522 15.042 31.738 1.00 88.38 210 ALA A O 1
ATOM 1582 N N . ASP A 1 211 ? -18.558 15.128 29.740 1.00 90.31 211 ASP A N 1
ATOM 1583 C CA . ASP A 1 211 ? -19.713 15.915 30.195 1.00 90.31 211 ASP A CA 1
ATOM 1584 C C . ASP A 1 211 ? -20.461 15.208 31.336 1.00 90.31 211 ASP A C 1
ATOM 1586 O O . ASP A 1 211 ? -20.745 15.812 32.365 1.00 90.31 211 ASP A O 1
ATOM 1590 N N . ARG A 1 212 ? -20.698 13.892 31.219 1.00 90.94 212 ARG A N 1
ATOM 1591 C CA . ARG A 1 212 ? -21.339 13.101 32.288 1.00 90.94 212 ARG A CA 1
ATOM 1592 C C . ARG A 1 212 ? -20.535 13.095 33.584 1.00 90.94 212 ARG A C 1
ATOM 1594 O O . ARG A 1 212 ? -21.114 13.216 34.659 1.00 90.94 212 ARG A O 1
ATOM 1601 N N . LEU A 1 213 ? -19.217 12.927 33.490 1.00 90.50 213 LEU A N 1
ATOM 1602 C CA . LEU A 1 213 ? -18.341 12.926 34.663 1.00 90.50 213 LEU A CA 1
ATOM 1603 C C . LEU A 1 213 ? -18.310 14.301 35.345 1.00 90.50 213 LEU A C 1
ATOM 1605 O O . LEU A 1 213 ? -18.236 14.369 36.572 1.00 90.50 213 LEU A O 1
ATOM 1609 N N . LEU A 1 214 ? -18.388 15.385 34.567 1.00 89.44 214 LEU A N 1
ATOM 1610 C CA . LEU A 1 214 ? -18.495 16.749 35.086 1.00 89.44 214 LEU A CA 1
ATOM 1611 C C . LEU A 1 21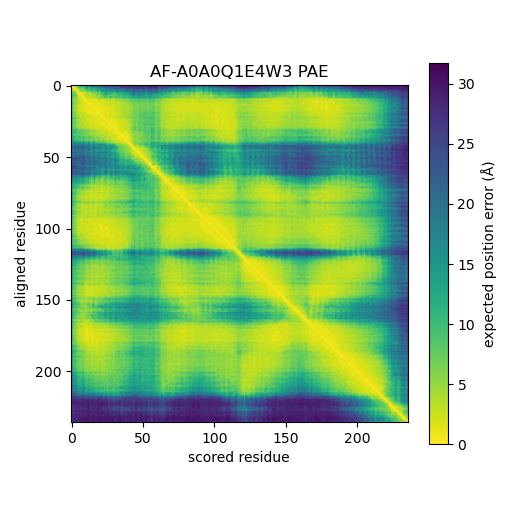4 ? -19.849 16.984 35.769 1.00 89.44 214 LEU A C 1
ATOM 1613 O O . LEU A 1 214 ? -19.859 17.439 36.910 1.00 89.44 214 LEU A O 1
ATOM 1617 N N . ASP A 1 215 ? -20.961 16.585 35.148 1.00 88.69 215 ASP A N 1
ATOM 1618 C CA . ASP A 1 215 ? -22.306 16.689 35.736 1.00 88.69 215 ASP A CA 1
ATOM 1619 C C . ASP A 1 215 ? -22.419 15.909 37.063 1.00 88.69 215 ASP A C 1
ATOM 1621 O O . ASP A 1 215 ? -23.014 16.381 38.036 1.00 88.69 215 ASP A O 1
ATOM 1625 N N . GLU A 1 216 ? -21.828 14.711 37.142 1.00 87.06 216 GLU A N 1
ATOM 1626 C CA . GLU A 1 216 ? -21.772 13.912 38.374 1.00 87.06 216 GLU A CA 1
ATOM 1627 C C . GLU A 1 216 ? -20.918 14.583 39.461 1.00 87.06 216 GLU A C 1
ATOM 1629 O O . GLU A 1 216 ? -21.298 14.581 40.639 1.00 87.06 216 GLU A O 1
ATOM 1634 N N . ALA A 1 217 ? -19.786 15.182 39.082 1.00 82.81 217 ALA A N 1
ATOM 1635 C CA . ALA A 1 217 ? -18.917 15.913 39.996 1.00 82.81 217 ALA A CA 1
ATOM 1636 C C . ALA A 1 217 ? -19.581 17.198 40.518 1.00 82.81 217 ALA A C 1
ATOM 1638 O O . ALA A 1 217 ? -19.518 17.466 41.718 1.00 82.81 217 ALA A O 1
ATOM 1639 N N . GLU A 1 218 ? -20.268 17.958 39.664 1.00 78.75 218 GLU A N 1
ATOM 1640 C CA . GLU A 1 218 ? -21.021 19.160 40.044 1.00 78.75 218 GLU A CA 1
ATOM 1641 C C . GLU A 1 218 ? -22.262 18.821 40.883 1.00 78.75 218 GLU A C 1
ATOM 1643 O O . GLU A 1 218 ? -22.532 19.470 41.899 1.00 78.75 218 GLU A O 1
ATOM 1648 N N . GLY A 1 219 ? -22.984 17.751 40.540 1.00 70.12 219 GLY A N 1
ATOM 1649 C CA . GLY A 1 219 ? -24.088 17.227 41.347 1.00 70.12 219 GLY A CA 1
ATOM 1650 C C . GLY A 1 219 ? -23.631 16.707 42.719 1.00 70.12 219 GLY A C 1
ATOM 1651 O O . GLY A 1 219 ? -24.343 16.854 43.718 1.00 70.12 219 GLY A O 1
ATOM 1652 N N . GLY A 1 220 ? -22.421 16.145 42.796 1.00 61.16 220 GLY A N 1
ATOM 1653 C CA . GLY A 1 220 ? -21.747 15.770 44.041 1.00 61.16 220 GLY A CA 1
ATOM 1654 C C . GLY A 1 220 ? -21.283 16.978 44.859 1.00 61.16 220 GLY A C 1
ATOM 1655 O O . GLY A 1 220 ? -21.517 17.023 46.067 1.00 61.16 220 GLY A O 1
ATOM 1656 N N . ALA A 1 221 ? -20.704 17.989 44.208 1.00 58.25 221 ALA A N 1
ATOM 1657 C CA . ALA A 1 221 ? -20.291 19.247 44.830 1.00 58.25 221 ALA A CA 1
ATOM 1658 C C . ALA A 1 221 ? -21.491 20.036 45.380 1.00 58.25 221 ALA A C 1
ATOM 1660 O O . ALA A 1 221 ? -21.409 20.594 46.469 1.00 58.25 221 ALA A O 1
ATOM 1661 N N . THR A 1 222 ? -22.642 19.986 44.702 1.00 56.28 222 THR A N 1
ATOM 1662 C CA . THR A 1 222 ? -23.908 20.581 45.171 1.00 56.28 222 THR A CA 1
ATOM 1663 C C . THR A 1 222 ? -24.464 19.869 46.416 1.00 56.28 222 THR A C 1
ATOM 1665 O O . THR A 1 222 ? -25.153 20.483 47.230 1.00 56.28 222 THR A O 1
ATOM 1668 N N . ARG A 1 223 ? -24.144 18.581 46.626 1.00 57.44 223 ARG A N 1
ATOM 1669 C CA . ARG A 1 223 ? -24.452 17.858 47.880 1.00 57.44 223 ARG A CA 1
ATOM 1670 C C . ARG A 1 223 ? -23.414 18.069 48.977 1.00 57.44 223 ARG A C 1
ATOM 1672 O O . ARG A 1 223 ? -23.716 17.817 50.146 1.00 57.44 223 ARG A O 1
ATOM 1679 N N . MET A 1 224 ? -22.208 18.505 48.629 1.00 56.88 224 MET A N 1
ATOM 1680 C CA . MET A 1 224 ? -21.168 18.838 49.589 1.00 56.88 224 MET A CA 1
ATOM 1681 C C . MET A 1 224 ? -21.499 20.213 50.172 1.00 56.88 224 MET A C 1
ATOM 1683 O O . MET A 1 224 ? -21.023 21.245 49.706 1.00 56.88 224 MET A O 1
ATOM 1687 N N . ARG A 1 225 ? -22.385 20.229 51.178 1.00 65.62 225 ARG A N 1
ATOM 1688 C CA . ARG A 1 225 ? -22.694 21.457 51.914 1.00 65.62 225 ARG A CA 1
ATOM 1689 C C . ARG A 1 225 ? -21.374 22.054 52.398 1.00 65.62 225 ARG A C 1
ATOM 1691 O O . ARG A 1 225 ? -20.573 21.322 52.989 1.00 65.62 225 ARG A O 1
ATOM 1698 N N . PRO A 1 226 ? -21.117 23.340 52.137 1.00 72.31 226 PRO A N 1
ATOM 1699 C CA . PRO A 1 226 ? -19.892 23.950 52.599 1.00 72.31 226 PRO A CA 1
ATOM 1700 C C . PRO A 1 226 ? -19.747 23.797 54.112 1.00 72.31 226 PRO A C 1
ATOM 1702 O O . PRO A 1 226 ? -20.737 23.851 54.839 1.00 72.31 226 PRO A O 1
ATOM 1705 N N . TRP A 1 227 ? -18.521 23.617 54.600 1.00 73.12 227 TRP A N 1
ATOM 1706 C CA . TRP A 1 227 ? -18.255 23.264 56.001 1.00 73.12 227 TRP A CA 1
ATOM 1707 C C . TRP A 1 227 ? -18.882 24.232 57.024 1.00 73.12 227 TRP A C 1
ATOM 1709 O O . TRP A 1 227 ? -19.206 23.816 58.136 1.00 73.12 227 TRP A O 1
ATOM 1719 N N . TRP A 1 228 ? -19.111 25.492 56.640 1.00 72.88 228 TRP A N 1
ATOM 1720 C CA . TRP A 1 228 ? -19.780 26.515 57.451 1.00 72.88 228 TRP A CA 1
ATOM 1721 C C . TRP A 1 228 ? -21.303 26.338 57.575 1.00 72.88 228 TRP A C 1
ATOM 1723 O O . TRP A 1 228 ? -21.888 26.844 58.523 1.00 72.88 228 TRP A O 1
ATOM 1733 N N . GLU A 1 229 ? -21.962 25.613 56.664 1.00 71.81 229 GLU A N 1
ATOM 1734 C CA . GLU A 1 229 ? -23.380 25.231 56.803 1.00 71.81 229 GLU A CA 1
ATOM 1735 C C . GLU A 1 229 ? -23.577 24.008 57.711 1.00 71.81 229 GLU A C 1
ATOM 1737 O O . GLU A 1 229 ? -24.692 23.728 58.153 1.00 71.81 229 GLU A O 1
ATOM 1742 N N . THR A 1 230 ? -22.503 23.262 57.970 1.00 69.56 230 THR A N 1
ATOM 1743 C CA . THR A 1 230 ? -22.493 22.077 58.839 1.00 69.56 230 THR A CA 1
ATOM 1744 C C . THR A 1 230 ? -21.887 22.334 60.218 1.00 69.56 230 THR A C 1
ATOM 1746 O O . THR A 1 230 ? -21.929 21.438 61.059 1.00 69.56 230 THR A O 1
ATOM 1749 N N . ASP A 1 231 ? -21.329 23.524 60.470 1.00 72.81 231 ASP A N 1
ATOM 1750 C CA . ASP A 1 231 ? -20.775 23.895 61.775 1.00 72.81 231 ASP A CA 1
ATOM 1751 C C . ASP A 1 231 ? -21.906 24.359 62.720 1.00 72.81 231 ASP A C 1
ATOM 1753 O O . ASP A 1 231 ? -22.560 25.365 62.448 1.00 72.81 231 ASP A O 1
ATOM 1757 N N . PRO A 1 232 ? -22.179 23.659 63.839 1.00 71.25 232 PRO A N 1
ATOM 1758 C CA . PRO A 1 232 ? -23.232 24.040 64.784 1.00 71.25 232 PRO A CA 1
ATOM 1759 C C . PRO A 1 232 ? -22.884 25.263 65.654 1.00 71.25 232 PRO A C 1
ATOM 1761 O O . PRO A 1 232 ? -23.649 25.606 66.559 1.00 71.25 232 PRO A O 1
ATOM 1764 N N . ARG A 1 233 ? -21.728 25.909 65.454 1.00 72.38 233 ARG A N 1
ATOM 1765 C CA . ARG A 1 233 ? -21.280 27.036 66.285 1.00 72.38 233 ARG A CA 1
ATOM 1766 C C . ARG A 1 233 ? -21.826 28.371 65.757 1.00 72.38 233 ARG A C 1
ATOM 1768 O O . ARG A 1 233 ? -21.565 28.711 64.607 1.00 72.38 233 ARG A O 1
ATOM 1775 N N . PRO A 1 234 ? -22.533 29.169 66.579 1.00 65.19 234 PRO A N 1
ATOM 1776 C CA . PRO A 1 234 ? -23.015 30.477 66.148 1.00 65.19 234 PRO A CA 1
ATOM 1777 C C . PRO A 1 234 ? -21.847 31.460 65.933 1.00 65.19 234 PRO A C 1
ATOM 1779 O O . PRO A 1 234 ? -20.864 31.403 66.686 1.00 65.19 234 PRO A O 1
ATOM 1782 N N . PRO A 1 235 ? -21.945 32.368 64.941 1.00 66.88 235 PRO A N 1
ATOM 1783 C CA . PRO A 1 235 ? -20.947 33.410 64.732 1.00 66.88 235 PRO A CA 1
ATOM 1784 C C . PRO A 1 235 ? -20.896 34.322 65.965 1.00 66.88 235 PRO A C 1
ATOM 1786 O O . PRO A 1 235 ? -21.935 34.747 66.474 1.00 66.88 235 PRO A O 1
ATOM 1789 N N . ARG A 1 236 ? -19.681 34.548 66.471 1.00 63.56 236 ARG A N 1
ATOM 1790 C CA . ARG A 1 236 ? -19.392 35.465 67.582 1.00 63.56 236 ARG A CA 1
ATOM 1791 C C . ARG A 1 236 ? -19.217 36.889 67.085 1.00 63.56 236 ARG A C 1
ATOM 1793 O O . ARG A 1 236 ? -18.664 37.040 65.975 1.00 63.56 236 ARG A O 1
#

Radius of gyration: 26.73 Å; Cα contacts (8 Å, |Δi|>4): 198; chains: 1; bounding box: 44×62×100 Å

Foldseek 3Di:
DPDDDPLLQFVLVVLVLLCCLQAVVLLVVLLVVVVVVCVVPPDPVVVVVVVVQCVPVVLVVLLQLLVLLQLLLVVLCCCQQDCLVVVLSVDVVSVVVSSVVSNVSSNSNNNCVRVNDDDDALVSLVVSLVSSVVSLVSQLVQLVCQLPDPDDSCCVRNVVVVDPDDDRNSVSSNSSSPCSNVSSVVSSVVVSVVSVVSSVVNVVVVVVVVVVVVVVVVVVVVVCDPVVVVDPDDDD

Secondary structure (DSSP, 8-state):
-PPPPHHHH-HHHHHHHHHIIIIIHHHHHHHT-HHHHHHHH--HHHHHHHHHHTTSHHHHHHTSHHHHHHHHHHHHHHHHHSHHHHHHTT-HHHHHHHHHHHHHHHHHHHHHHHT------HHHHHHHHHHHHHHHHHHHHHHHHHHH-SS-SSHHHHHHT---SSS-HHHHHHHHHHHHHHHHHHHHHHHHHHHHHHHHHHHHHHHHHHHHHHHHHHHHHHHS--TTTS--PPP-